Protein AF-0000000084724268 (afdb_homodimer)

Organism: Cystobacter fuscus (strain ATCC 25194 / DSM 2262 / NBRC 100088 / M29) (NCBI:txid1242864)

pLDDT: mean 92.65, std 8.22, range [50.56, 98.56]

Secondary structure (DSSP, 8-state):
-HHHHHHHHHHHHHHHHHHHTT--GGGHHHHHHHHHHHHHHHHHHHHHHH-TTT-TTHHHHHHHHHHHHHHHHHTTTT-S-SS--TT-HHHHHHHHHHHHHHHHHHHHHHTGGGHHHHT-/-HHHHHHHHHHHHHHHHHHHTT--GGGHHHHHHHHHHHHHHHHHHHHHHH-TTT-TTHHHHHHHHHHHHHHHHHTTTT-S-SS--TT-HHHHHHHHHHHHHHHHHHHHHHTGGGHHHHT-

Foldseek 3Di:
DLLVVLVVLVVVLVVLVVCQVVDDPVCNPVSVVVSVVSNVSSVLSVCCVVCLQQDPPSLVVLLVVLVVLLVVLVVCAPVDDDDDDPPRSVNSNVVSVVVNVVSVVSCVVVVSVNNNVVVD/DLLVVLVVLVVVLVVLVVCQVVDDPVCNPVSVVVSVVSNVSSVLSVCCVVCLQQDPPSLVVLLVVLVVLLVVLVVCAPVDDDDDDPPRSVNSNVVSVVVNVVSVVSCVVVVSVNNNVVVD

Sequence (240 aa):
MMIALGVATLGAFANAAHEFSALPPDRLVVNTWQMLGFVVFAGLFTLLGFFPRRMTGIWELVLFHKLAVTLFNASFIGTVTGPVRSDNPLVVTVVDGVLVVVTLMAYVLTRGWRAWSHGRMMIALGVATLGAFANAAHEFSALPPDRLVVNTWQMLGFVVFAGLFTLLGFFPRRMTGIWELVLFHKLAVTLFNASFIGTVTGPVRSDNPLVVTVVDGVLVVVTLMAYVLTRGWRAWSHGR

Solvent-accessible surface area (backbone atoms only — not comparable to full-atom values): 12406 Å² total; per-residue (Å²): 110,37,45,57,53,13,54,52,29,47,48,53,26,54,51,41,57,65,53,51,82,74,53,56,64,91,47,44,50,63,48,48,50,49,35,46,43,27,52,41,50,18,50,51,28,36,46,43,52,77,36,46,47,55,46,58,67,50,66,59,40,54,46,46,43,30,44,50,46,16,54,54,26,54,74,42,52,85,60,62,85,72,80,85,45,91,70,27,31,60,54,44,23,52,55,28,40,49,50,33,53,53,50,51,52,51,35,62,77,64,42,33,75,50,6,63,60,60,76,102,110,38,44,58,53,13,55,54,29,46,49,53,26,54,53,42,57,66,53,51,81,73,54,57,63,91,46,45,48,63,48,47,50,50,36,45,43,28,52,41,50,18,48,51,28,36,47,43,50,76,35,46,49,56,46,58,66,50,64,58,41,55,44,49,42,30,43,50,46,15,54,55,27,54,74,41,52,85,61,60,86,73,80,86,45,88,70,28,31,60,53,42,22,53,56,29,42,50,52,34,52,53,51,51,49,50,35,60,76,63,43,33,76,51,4,62,60,61,75,100

Radius of gyration: 17.57 Å; Cα contacts (8 Å, |Δi|>4): 300; chains: 2; bounding box: 38×49×37 Å

Structure (mmCIF, N/CA/C/O backbone):
data_AF-0000000084724268-model_v1
#
loop_
_entity.id
_entity.type
_entity.pdbx_description
1 polymer 'Uncharacterized protein'
#
loop_
_atom_site.group_PDB
_atom_site.id
_atom_site.type_symbol
_atom_site.label_atom_id
_atom_site.label_alt_id
_atom_site.label_comp_id
_atom_site.label_asym_id
_atom_site.label_entity_id
_atom_site.label_seq_id
_atom_site.pdbx_PDB_ins_code
_atom_site.Cartn_x
_atom_site.Cartn_y
_atom_site.Cartn_z
_atom_site.occupancy
_atom_site.B_iso_or_equiv
_atom_site.auth_seq_id
_atom_site.auth_comp_id
_atom_site.auth_asym_id
_atom_site.auth_atom_id
_atom_site.pdbx_PDB_model_num
ATOM 1 N N . MET A 1 1 ? -12.602 -5.773 -15.234 1 93.69 1 MET A N 1
ATOM 2 C CA . MET A 1 1 ? -12.969 -5.113 -13.984 1 93.69 1 MET A CA 1
ATOM 3 C C . MET A 1 1 ? -11.727 -4.711 -13.195 1 93.69 1 MET A C 1
ATOM 5 O O . MET A 1 1 ? -11.508 -3.529 -12.938 1 93.69 1 MET A O 1
ATOM 9 N N . MET A 1 2 ? -10.82 -5.551 -13.031 1 96.25 2 MET A N 1
ATOM 10 C CA . MET A 1 2 ? -9.672 -5.25 -12.18 1 96.25 2 MET A CA 1
ATOM 11 C C . MET A 1 2 ? -8.695 -4.324 -12.891 1 96.25 2 MET A C 1
ATOM 13 O O . MET A 1 2 ? -8.102 -3.441 -12.266 1 96.25 2 MET A O 1
ATOM 17 N N . ILE A 1 3 ? -8.562 -4.449 -14.164 1 96.31 3 ILE A N 1
ATOM 18 C CA . ILE A 1 3 ? -7.691 -3.562 -14.922 1 96.31 3 ILE A CA 1
ATOM 19 C C . ILE A 1 3 ? -8.258 -2.145 -14.906 1 96.31 3 ILE A C 1
ATOM 21 O O . ILE A 1 3 ? -7.504 -1.174 -14.781 1 96.31 3 ILE A O 1
ATOM 25 N N . ALA A 1 4 ? -9.508 -2.043 -14.977 1 96.56 4 ALA A N 1
ATOM 26 C CA . ALA A 1 4 ? -10.148 -0.733 -14.883 1 96.56 4 ALA A CA 1
ATOM 27 C C . ALA A 1 4 ? -9.883 -0.086 -13.531 1 96.56 4 ALA A C 1
ATOM 29 O O . ALA A 1 4 ? -9.641 1.12 -13.445 1 96.56 4 ALA A O 1
ATOM 30 N N . LEU A 1 5 ? -9.953 -0.883 -12.445 1 97.94 5 LEU A N 1
ATOM 31 C CA . LEU A 1 5 ? -9.617 -0.366 -11.125 1 97.94 5 LEU A CA 1
ATOM 32 C C . LEU A 1 5 ? -8.172 0.103 -11.078 1 97.94 5 LEU A C 1
ATOM 34 O O . LEU A 1 5 ? -7.859 1.102 -10.422 1 97.94 5 LEU A O 1
ATOM 38 N N . GLY A 1 6 ? -7.27 -0.615 -11.766 1 98.19 6 GLY A N 1
ATOM 39 C CA . GLY A 1 6 ? -5.883 -0.186 -11.859 1 98.19 6 GLY A CA 1
ATOM 40 C C . GLY A 1 6 ? -5.719 1.169 -12.523 1 98.19 6 GLY A C 1
ATOM 41 O O . GLY A 1 6 ? -5.012 2.037 -12 1 98.19 6 GLY A O 1
ATOM 42 N N . VAL A 1 7 ? -6.41 1.377 -13.594 1 97.31 7 VAL A N 1
ATOM 43 C CA . VAL A 1 7 ? -6.352 2.639 -14.32 1 97.31 7 VAL A CA 1
ATOM 44 C C . VAL A 1 7 ? -6.926 3.762 -13.461 1 97.31 7 VAL A C 1
ATOM 46 O O . VAL A 1 7 ? -6.344 4.848 -13.383 1 97.31 7 VAL A O 1
ATOM 49 N N . ALA A 1 8 ? -8.039 3.51 -12.859 1 97 8 ALA A N 1
ATOM 50 C CA . ALA A 1 8 ? -8.648 4.5 -11.977 1 97 8 ALA A CA 1
ATOM 51 C C . ALA A 1 8 ? -7.707 4.879 -10.836 1 97 8 ALA A C 1
ATOM 53 O O . ALA A 1 8 ? -7.648 6.043 -10.43 1 97 8 ALA A O 1
ATOM 54 N N . THR A 1 9 ? -7.004 3.883 -10.32 1 97.69 9 THR A N 1
ATOM 55 C CA . THR A 1 9 ? -6.07 4.117 -9.219 1 97.69 9 THR A CA 1
ATOM 56 C C . THR A 1 9 ? -4.887 4.961 -9.688 1 97.69 9 THR A C 1
ATOM 58 O O . THR A 1 9 ? -4.344 5.754 -8.922 1 97.69 9 THR A O 1
ATOM 61 N N . LEU A 1 10 ? -4.473 4.879 -10.953 1 97.75 10 LEU A N 1
ATOM 62 C CA . LEU A 1 10 ? -3.463 5.773 -11.5 1 97.75 10 LEU A CA 1
ATOM 63 C C . LEU A 1 10 ? -3.982 7.203 -11.57 1 97.75 10 LEU A C 1
ATOM 65 O O . LEU A 1 10 ? -3.213 8.156 -11.414 1 97.75 10 LEU A O 1
ATOM 69 N N . GLY A 1 11 ? -5.262 7.312 -11.766 1 96.31 11 GLY A N 1
ATOM 70 C CA . GLY A 1 11 ? -5.879 8.625 -11.656 1 96.31 11 GLY A CA 1
ATOM 71 C C . GLY A 1 11 ? -5.766 9.227 -10.266 1 96.31 11 GLY A C 1
ATOM 72 O O . GLY A 1 11 ? -5.516 10.43 -10.125 1 96.31 11 GLY A O 1
ATOM 73 N N . ALA A 1 12 ? -5.98 8.422 -9.266 1 96.06 12 ALA A N 1
ATOM 74 C CA . ALA A 1 12 ? -5.816 8.867 -7.887 1 96.06 12 ALA A CA 1
ATOM 75 C C . ALA A 1 12 ? -4.375 9.297 -7.617 1 96.06 12 ALA A C 1
ATOM 77 O O . ALA A 1 12 ? -4.137 10.266 -6.891 1 96.06 12 ALA A O 1
ATOM 78 N N . PHE A 1 13 ? -3.408 8.594 -8.227 1 97 13 PHE A N 1
ATOM 79 C CA . PHE A 1 13 ? -2.008 8.984 -8.133 1 97 13 PHE A CA 1
ATOM 80 C C . PHE A 1 13 ? -1.79 10.359 -8.75 1 97 13 PHE A C 1
ATOM 82 O O . PHE A 1 13 ? -1.125 11.211 -8.156 1 97 13 PHE A O 1
ATOM 89 N N . ALA A 1 14 ? -2.303 10.57 -9.922 1 96.44 14 ALA A N 1
ATOM 90 C CA . ALA A 1 14 ? -2.158 11.852 -10.602 1 96.44 14 ALA A CA 1
ATOM 91 C C . ALA A 1 14 ? -2.738 12.984 -9.766 1 96.44 14 ALA A C 1
ATOM 93 O O . ALA A 1 14 ? -2.139 14.055 -9.664 1 96.44 14 ALA A O 1
ATOM 94 N N . ASN A 1 15 ? -3.869 12.734 -9.188 1 94.31 15 ASN A N 1
ATOM 95 C CA . ASN A 1 15 ? -4.496 13.734 -8.32 1 94.31 15 ASN A CA 1
ATOM 96 C C . ASN A 1 15 ? -3.639 14.023 -7.094 1 94.31 15 ASN A C 1
ATOM 98 O O . ASN A 1 15 ? -3.451 15.18 -6.723 1 94.31 15 ASN A O 1
ATOM 102 N N . ALA A 1 16 ? -3.16 12.969 -6.438 1 94.94 16 ALA A N 1
ATOM 103 C CA . ALA A 1 16 ? -2.293 13.125 -5.273 1 94.94 16 ALA A CA 1
ATOM 104 C C . ALA A 1 16 ? -1.027 13.898 -5.633 1 94.94 16 ALA A C 1
ATOM 106 O O . ALA A 1 16 ? -0.576 14.75 -4.867 1 94.94 16 ALA A O 1
ATOM 107 N N . ALA A 1 17 ? -0.434 13.617 -6.793 1 94.88 17 ALA A N 1
ATOM 108 C CA . ALA A 1 17 ? 0.761 14.305 -7.266 1 94.88 17 ALA A CA 1
ATOM 109 C C . ALA A 1 17 ? 0.489 15.797 -7.469 1 94.88 17 ALA A C 1
ATOM 111 O O . ALA A 1 17 ? 1.331 16.641 -7.148 1 94.88 17 ALA A O 1
ATOM 112 N N . HIS A 1 18 ? -0.649 16.078 -7.973 1 93.19 18 HIS A N 1
ATOM 113 C CA . HIS A 1 18 ? -1.049 17.453 -8.195 1 93.19 18 HIS A CA 1
ATOM 114 C C . HIS A 1 18 ? -1.181 18.219 -6.879 1 93.19 18 HIS A C 1
ATOM 116 O O . HIS A 1 18 ? -0.765 19.375 -6.781 1 93.19 18 HIS A O 1
ATOM 122 N N . GLU A 1 19 ? -1.68 17.594 -5.844 1 91.75 19 GLU A N 1
ATOM 123 C CA . GLU A 1 19 ? -1.921 18.234 -4.551 1 91.75 19 GLU A CA 1
ATOM 124 C C . GLU A 1 19 ? -0.642 18.297 -3.721 1 91.75 19 GLU A C 1
ATOM 126 O O . GLU A 1 19 ? -0.566 19.047 -2.744 1 91.75 19 GLU A O 1
ATOM 131 N N . PHE A 1 20 ? 0.375 17.531 -4.188 1 91.62 20 PHE A N 1
ATOM 132 C CA . PHE A 1 20 ? 1.57 17.312 -3.383 1 91.62 20 PHE A CA 1
ATOM 133 C C . PHE A 1 20 ? 2.348 18.609 -3.199 1 91.62 20 PHE A C 1
ATOM 135 O O . PHE A 1 20 ? 2.854 18.891 -2.109 1 91.62 20 PHE A O 1
ATOM 142 N N . SER A 1 21 ? 2.398 19.516 -4.164 1 88.44 21 SER A N 1
ATOM 143 C CA . SER A 1 21 ? 3.209 20.719 -4.137 1 88.44 21 SER A CA 1
ATOM 144 C C . SER A 1 21 ? 2.648 21.734 -3.145 1 88.44 21 SER A C 1
ATOM 146 O O . SER A 1 21 ? 3.359 22.641 -2.705 1 88.44 21 SER A O 1
ATOM 148 N N . ALA A 1 22 ? 1.427 21.562 -2.725 1 91.25 22 ALA A N 1
ATOM 149 C CA . ALA A 1 22 ? 0.766 22.516 -1.84 1 91.25 22 ALA A CA 1
ATOM 150 C C . ALA A 1 22 ? 0.785 22.031 -0.394 1 91.25 22 ALA A C 1
ATOM 152 O O . ALA A 1 22 ? 0.319 22.734 0.509 1 91.25 22 ALA A O 1
ATOM 153 N N . LEU A 1 23 ? 1.424 20.891 -0.157 1 91.19 23 LEU A N 1
ATOM 154 C CA . LEU A 1 23 ? 1.405 20.312 1.183 1 91.19 23 LEU A CA 1
ATOM 155 C C . LEU A 1 23 ? 2.416 21.016 2.088 1 91.19 23 LEU A C 1
ATOM 157 O O . LEU A 1 23 ? 3.521 21.344 1.653 1 91.19 23 LEU A O 1
ATOM 161 N N . PRO A 1 24 ? 1.989 21.281 3.332 1 89.88 24 PRO A N 1
ATOM 162 C CA . PRO A 1 24 ? 2.986 21.75 4.297 1 89.88 24 PRO A CA 1
ATOM 163 C C . PRO A 1 24 ? 4.031 20.703 4.629 1 89.88 24 PRO A C 1
ATOM 165 O O . PRO A 1 24 ? 3.779 19.5 4.457 1 89.88 24 PRO A O 1
ATOM 168 N N . PRO A 1 25 ? 5.199 21.031 5.125 1 88.31 25 PRO A N 1
ATOM 169 C CA . PRO A 1 25 ? 6.328 20.125 5.336 1 88.31 25 PRO A CA 1
ATOM 170 C C . PRO A 1 25 ? 5.988 18.969 6.262 1 88.31 25 PRO A C 1
ATOM 172 O O . PRO A 1 25 ? 6.5 17.859 6.086 1 88.31 25 PRO A O 1
ATOM 175 N N . ASP A 1 26 ? 5.113 19.156 7.168 1 86.88 26 ASP A N 1
ATOM 176 C CA . ASP A 1 26 ? 4.84 18.141 8.172 1 86.88 26 ASP A CA 1
ATOM 177 C C . ASP A 1 26 ? 3.891 17.078 7.629 1 86.88 26 ASP A C 1
ATOM 179 O O . ASP A 1 26 ? 3.584 16.094 8.312 1 86.88 26 ASP A O 1
ATOM 183 N N . ARG A 1 27 ? 3.477 17.219 6.324 1 90.62 27 ARG A N 1
ATOM 184 C CA . ARG A 1 27 ? 2.561 16.25 5.734 1 90.62 27 ARG A CA 1
ATOM 185 C C . ARG A 1 27 ? 3.217 15.508 4.578 1 90.62 27 ARG A C 1
ATOM 187 O O . ARG A 1 27 ? 2.629 14.578 4.012 1 90.62 27 ARG A O 1
ATOM 194 N N . LEU A 1 28 ? 4.395 15.844 4.324 1 91.94 28 LEU A N 1
ATOM 195 C CA . LEU A 1 28 ? 5.039 15.352 3.113 1 91.94 28 LEU A CA 1
ATOM 196 C C . LEU A 1 28 ? 5.309 13.852 3.213 1 91.94 28 LEU A C 1
ATOM 198 O O . LEU A 1 28 ? 5.066 13.109 2.258 1 91.94 28 LEU A O 1
ATOM 202 N N . VAL A 1 29 ? 5.711 13.422 4.344 1 92.94 29 VAL A N 1
ATOM 203 C CA . VAL A 1 29 ? 6.176 12.047 4.488 1 92.94 29 VAL A CA 1
ATOM 204 C C . VAL A 1 29 ? 5.012 11.078 4.277 1 92.94 29 VAL A C 1
ATOM 206 O O . VAL A 1 29 ? 5.074 10.195 3.424 1 92.94 29 VAL A O 1
ATOM 209 N N . VAL A 1 30 ? 3.906 11.305 4.977 1 93.88 30 VAL A N 1
ATOM 210 C CA . VAL A 1 30 ? 2.781 10.375 4.922 1 93.88 30 VAL A CA 1
ATOM 211 C C . VAL A 1 30 ? 2.1 10.477 3.559 1 93.88 30 VAL A C 1
ATOM 213 O O . VAL A 1 30 ? 1.667 9.461 2.998 1 93.88 30 VAL A O 1
ATOM 216 N N . ASN A 1 31 ? 2.041 11.633 3.006 1 94.38 31 ASN A N 1
ATOM 217 C CA . ASN A 1 31 ? 1.415 11.805 1.7 1 94.38 31 ASN A CA 1
ATOM 218 C C . ASN A 1 31 ? 2.258 11.195 0.586 1 94.38 31 ASN A C 1
ATOM 220 O O . ASN A 1 31 ? 1.72 10.688 -0.399 1 94.38 31 ASN A O 1
ATOM 224 N N . THR A 1 32 ? 3.557 11.281 0.729 1 95.19 32 THR A N 1
ATOM 225 C CA . THR A 1 32 ? 4.426 10.578 -0.211 1 95.19 32 THR A CA 1
ATOM 226 C C . THR A 1 32 ? 4.133 9.078 -0.2 1 95.19 32 THR A C 1
ATOM 228 O O . THR A 1 32 ? 4.016 8.453 -1.258 1 95.19 32 THR A O 1
ATOM 231 N N . TRP A 1 33 ? 4.066 8.555 0.96 1 95.81 33 TRP A N 1
ATOM 232 C CA . TRP A 1 33 ? 3.797 7.129 1.126 1 95.81 33 TRP A CA 1
ATOM 233 C C . TRP A 1 33 ? 2.506 6.73 0.417 1 95.81 33 TRP A C 1
ATOM 235 O O . TRP A 1 33 ? 2.477 5.746 -0.326 1 95.81 33 TRP A O 1
ATOM 245 N N . GLN A 1 34 ? 1.454 7.5 0.616 1 96.38 34 GLN A N 1
ATOM 246 C CA . GLN A 1 34 ? 0.156 7.199 0.022 1 96.38 34 GLN A CA 1
ATOM 247 C C . GLN A 1 34 ? 0.19 7.375 -1.493 1 96.38 34 GLN A C 1
ATOM 249 O O . GLN A 1 34 ? -0.329 6.535 -2.232 1 96.38 34 GLN A O 1
ATOM 254 N N . MET A 1 35 ? 0.75 8.492 -1.858 1 96.31 35 MET A N 1
ATOM 255 C CA . MET A 1 35 ? 0.842 8.781 -3.287 1 96.31 35 MET A CA 1
ATOM 256 C C . MET A 1 35 ? 1.501 7.629 -4.035 1 96.31 35 MET A C 1
ATOM 258 O O . MET A 1 35 ? 0.979 7.164 -5.051 1 96.31 35 MET A O 1
ATOM 262 N N . LEU A 1 36 ? 2.529 7.105 -3.504 1 97.5 36 LEU A N 1
ATOM 263 C CA . LEU A 1 36 ? 3.252 6.02 -4.156 1 97.5 36 LEU A CA 1
ATOM 264 C C . LEU A 1 36 ? 2.555 4.684 -3.922 1 97.5 36 LEU A C 1
ATOM 266 O O . LEU A 1 36 ? 2.719 3.746 -4.707 1 97.5 36 LEU A O 1
ATOM 270 N N . GLY A 1 37 ? 1.851 4.586 -2.842 1 97.88 37 GLY A N 1
ATOM 271 C CA . GLY A 1 37 ? 1.016 3.42 -2.598 1 97.88 37 GLY A CA 1
ATOM 272 C C . GLY A 1 37 ? -0.043 3.211 -3.662 1 97.88 37 GLY A C 1
ATOM 273 O O . GLY A 1 37 ? -0.4 2.072 -3.975 1 97.88 37 GLY A O 1
ATOM 274 N N . PHE A 1 38 ? -0.535 4.32 -4.246 1 97.81 38 PHE A N 1
ATOM 275 C CA . PHE A 1 38 ? -1.511 4.203 -5.324 1 97.81 38 PHE A CA 1
ATOM 276 C C . PHE A 1 38 ? -0.922 3.449 -6.508 1 97.81 38 PHE A C 1
ATOM 278 O O . PHE A 1 38 ? -1.611 2.648 -7.145 1 97.81 38 PHE A O 1
ATOM 285 N N . VAL A 1 39 ? 0.304 3.65 -6.754 1 97.88 39 VAL A N 1
ATOM 286 C CA . VAL A 1 39 ? 0.955 2.951 -7.855 1 97.88 39 VAL A CA 1
ATOM 287 C C . VAL A 1 39 ? 1.049 1.46 -7.539 1 97.88 39 VAL A C 1
ATOM 289 O O . VAL A 1 39 ? 0.829 0.618 -8.414 1 97.88 39 VAL A O 1
ATOM 292 N N . VAL A 1 40 ? 1.369 1.129 -6.297 1 98.06 40 VAL A N 1
ATOM 293 C CA . VAL A 1 40 ? 1.438 -0.266 -5.875 1 98.06 40 VAL A CA 1
ATOM 294 C C . VAL A 1 40 ? 0.071 -0.926 -6.051 1 98.06 40 VAL A C 1
ATOM 29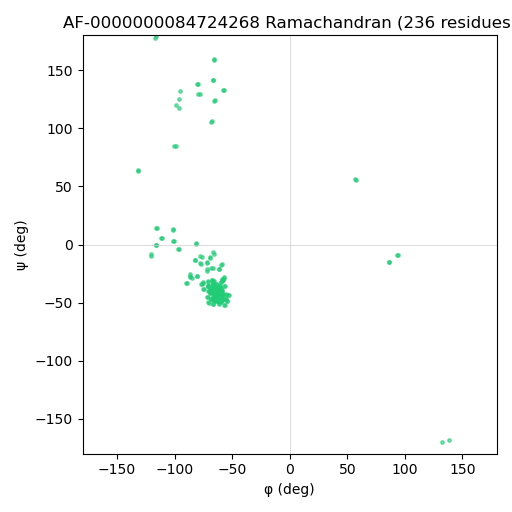6 O O . VAL A 1 40 ? -0.032 -2.012 -6.625 1 98.06 40 VAL A O 1
ATOM 299 N N . PHE A 1 41 ? -0.945 -0.255 -5.609 1 98.44 41 PHE A N 1
ATOM 300 C CA . PHE A 1 41 ? -2.275 -0.843 -5.715 1 98.44 41 PHE A CA 1
ATOM 301 C C . PHE A 1 41 ? -2.713 -0.936 -7.172 1 98.44 41 PHE A C 1
ATOM 303 O O . PHE A 1 41 ? -3.396 -1.885 -7.559 1 98.44 41 PHE A O 1
ATOM 310 N N . ALA A 1 42 ? -2.379 0.093 -7.977 1 98.25 42 ALA A N 1
ATOM 311 C CA . ALA A 1 42 ? -2.643 -0.02 -9.414 1 98.25 42 ALA A CA 1
ATOM 312 C C . ALA A 1 42 ? -1.986 -1.269 -9.992 1 98.25 42 ALA A C 1
ATOM 314 O O . ALA A 1 42 ? -2.6 -1.988 -10.781 1 98.25 42 ALA A O 1
ATOM 315 N N . GLY A 1 43 ? -0.772 -1.547 -9.602 1 97.81 43 GLY A N 1
ATOM 316 C CA . GLY A 1 43 ? -0.079 -2.754 -10.023 1 97.81 43 GLY A CA 1
ATOM 317 C C . GLY A 1 43 ? -0.75 -4.027 -9.539 1 97.81 43 GLY A C 1
ATOM 318 O O . GLY A 1 43 ? -0.896 -4.984 -10.305 1 97.81 43 GLY A O 1
ATOM 319 N N . LEU A 1 44 ? -1.138 -4.059 -8.281 1 97.69 44 LEU A N 1
ATOM 320 C CA . LEU A 1 44 ? -1.807 -5.234 -7.734 1 97.69 44 LEU A CA 1
ATOM 321 C C . LEU A 1 44 ? -3.102 -5.52 -8.484 1 97.69 44 LEU A C 1
ATOM 323 O O . LEU A 1 44 ? -3.375 -6.668 -8.852 1 97.69 44 LEU A O 1
ATOM 327 N N . PHE A 1 45 ? -3.879 -4.453 -8.742 1 98.06 45 PHE A N 1
ATOM 328 C CA . PHE A 1 45 ? -5.109 -4.625 -9.5 1 98.06 45 PHE A CA 1
ATOM 329 C C . PHE A 1 45 ? -4.816 -5.164 -10.898 1 98.06 45 PHE A C 1
ATOM 331 O O . PHE A 1 45 ? -5.523 -6.047 -11.391 1 98.06 45 PHE A O 1
ATOM 338 N N . THR A 1 46 ? -3.824 -4.645 -11.539 1 97.12 46 THR A N 1
ATOM 339 C CA . THR A 1 46 ? -3.445 -5.082 -12.875 1 97.12 46 THR A CA 1
ATOM 340 C C . THR A 1 46 ? -3.029 -6.547 -12.867 1 97.12 46 THR A C 1
ATOM 342 O O . THR A 1 46 ? -3.451 -7.324 -13.727 1 97.12 46 THR A O 1
ATOM 345 N N . LEU A 1 47 ? -2.232 -6.98 -11.906 1 95.69 47 LEU A N 1
ATOM 346 C CA . LEU A 1 47 ? -1.79 -8.367 -11.797 1 95.69 47 LEU A CA 1
ATOM 347 C C . LEU A 1 47 ? -2.977 -9.297 -11.57 1 95.69 47 LEU A C 1
ATOM 349 O O . LEU A 1 47 ? -3.043 -10.375 -12.164 1 95.69 47 LEU A O 1
ATOM 353 N N . LEU A 1 48 ? -3.893 -8.828 -10.742 1 95.5 48 LEU A N 1
ATOM 354 C CA . LEU A 1 48 ? -5.082 -9.633 -10.484 1 95.5 48 LEU A CA 1
ATOM 355 C C . LEU A 1 48 ? -5.934 -9.766 -11.742 1 95.5 48 LEU A C 1
ATOM 357 O O . LEU A 1 48 ? -6.621 -10.773 -11.93 1 95.5 48 LEU A O 1
ATOM 361 N N . GLY A 1 49 ? -5.934 -8.68 -12.523 1 95.31 49 GLY A N 1
ATOM 362 C CA . GLY A 1 49 ? -6.645 -8.75 -13.789 1 95.31 49 GLY A CA 1
ATOM 363 C C . GLY A 1 49 ? -6.062 -9.773 -14.742 1 95.31 49 GLY A C 1
ATOM 364 O O . GLY A 1 49 ? -6.801 -10.508 -15.398 1 95.31 49 GLY A O 1
ATOM 365 N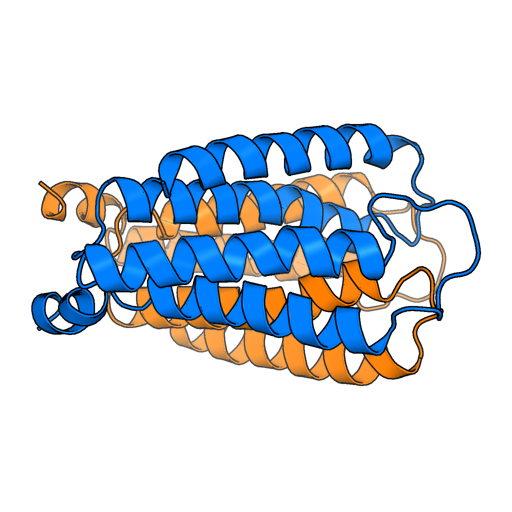 N . PHE A 1 50 ? -4.758 -9.906 -14.766 1 92.94 50 PHE A N 1
ATOM 366 C CA . PHE A 1 50 ? -4.09 -10.789 -15.703 1 92.94 50 PHE A CA 1
ATOM 367 C C . PHE A 1 50 ? -3.936 -12.188 -15.117 1 92.94 50 PHE A C 1
ATOM 369 O O . PHE A 1 50 ? -3.945 -13.18 -15.852 1 92.94 50 PHE A O 1
ATOM 376 N N . PHE A 1 51 ? -3.76 -12.289 -13.805 1 91.75 51 PHE A N 1
ATOM 377 C CA . PHE A 1 51 ? -3.457 -13.562 -13.164 1 91.75 51 PHE A CA 1
ATOM 378 C C . PHE A 1 51 ? -4.355 -13.789 -11.953 1 91.75 51 PHE A C 1
ATOM 380 O O . PHE A 1 51 ? -3.863 -13.992 -10.844 1 91.75 51 PHE A O 1
ATOM 387 N N . PRO A 1 52 ? -5.648 -13.898 -12.211 1 91.19 52 PRO A N 1
ATOM 388 C CA . PRO A 1 52 ? -6.582 -13.938 -11.078 1 91.19 52 PRO A CA 1
ATOM 389 C C . PRO A 1 52 ? -6.453 -15.211 -10.25 1 91.19 52 PRO A C 1
ATOM 391 O O . PRO A 1 52 ? -6.809 -15.227 -9.07 1 91.19 52 PRO A O 1
ATOM 394 N N . ARG A 1 53 ? -5.891 -16.281 -10.75 1 90.5 53 ARG A N 1
ATOM 395 C CA . ARG A 1 53 ? -5.852 -17.547 -10.023 1 90.5 53 ARG A CA 1
ATOM 396 C C . ARG A 1 53 ? -4.414 -17.938 -9.703 1 90.5 53 ARG A C 1
ATOM 398 O O . ARG A 1 53 ? -4.164 -19.062 -9.242 1 90.5 53 ARG A O 1
ATOM 405 N N . ARG A 1 54 ? -3.549 -17.047 -9.836 1 86.81 54 ARG A N 1
ATOM 406 C CA . ARG A 1 54 ? -2.15 -17.391 -9.617 1 86.81 54 ARG A CA 1
ATOM 407 C C . ARG A 1 54 ? -1.541 -16.547 -8.5 1 86.81 54 ARG A C 1
ATOM 409 O O . ARG A 1 54 ? -0.411 -16.797 -8.07 1 86.81 54 ARG A O 1
ATOM 416 N N . MET A 1 55 ? -2.299 -15.594 -8.086 1 88.56 55 MET A N 1
ATOM 417 C CA . MET A 1 55 ? -1.783 -14.656 -7.094 1 88.56 55 MET A CA 1
ATOM 418 C C . MET A 1 55 ? -2.289 -15.008 -5.699 1 88.56 55 MET A C 1
ATOM 420 O O . MET A 1 55 ? -3.203 -14.359 -5.184 1 88.56 55 MET A O 1
ATOM 424 N N . THR A 1 56 ? -1.552 -15.898 -5.129 1 89.31 56 THR A N 1
ATOM 425 C CA . THR A 1 56 ? -1.952 -16.391 -3.814 1 89.31 56 THR A CA 1
ATOM 426 C C . THR A 1 56 ? -1.885 -15.266 -2.777 1 89.31 56 THR A C 1
ATOM 428 O O . THR A 1 56 ? -0.838 -14.641 -2.598 1 89.31 56 THR A O 1
ATOM 431 N N . GLY A 1 57 ? -3.035 -15.031 -2.1 1 94.75 57 GLY A N 1
ATOM 432 C CA . GLY A 1 57 ? -3.047 -14.133 -0.957 1 94.75 57 GLY A CA 1
ATOM 433 C C . GLY A 1 57 ? -3.24 -12.68 -1.341 1 94.75 57 GLY A C 1
ATOM 434 O O . GLY A 1 57 ? -3.555 -11.844 -0.491 1 94.75 57 GLY A O 1
ATOM 435 N N . ILE A 1 58 ? -3.086 -12.266 -2.619 1 96.31 58 ILE A N 1
ATOM 436 C CA . ILE A 1 58 ? -3.119 -10.875 -3.049 1 96.31 58 ILE A CA 1
ATOM 437 C C . ILE A 1 58 ? -4.559 -10.367 -3.039 1 96.31 58 ILE A C 1
ATOM 439 O O . ILE A 1 58 ? -4.824 -9.234 -2.615 1 96.31 58 ILE A O 1
ATOM 443 N N . TRP A 1 59 ? -5.531 -11.211 -3.441 1 96.88 59 TRP A N 1
ATOM 444 C CA . TRP A 1 59 ? -6.941 -10.852 -3.361 1 96.88 59 TRP A CA 1
ATOM 445 C C . TRP A 1 59 ? -7.32 -10.438 -1.943 1 96.88 59 TRP A C 1
ATOM 447 O O . TRP A 1 59 ? -7.965 -9.406 -1.741 1 96.88 59 TRP A O 1
ATOM 457 N N . GLU A 1 60 ? -6.957 -11.203 -1.01 1 97.31 60 GLU A N 1
ATOM 458 C CA . GLU A 1 60 ? -7.324 -11.008 0.39 1 97.31 60 GLU A CA 1
ATOM 459 C C . GLU A 1 60 ? -6.641 -9.781 0.978 1 97.31 60 GLU A C 1
ATOM 461 O O . GLU A 1 60 ? -7.238 -9.047 1.771 1 97.31 60 GLU A O 1
ATOM 466 N N . LEU A 1 61 ? -5.426 -9.57 0.585 1 97.62 61 LEU A N 1
ATOM 467 C CA . LEU A 1 61 ? -4.707 -8.406 1.083 1 97.62 61 LEU A CA 1
ATOM 468 C C . LEU A 1 61 ? -5.332 -7.117 0.567 1 97.62 61 LEU A C 1
ATOM 470 O O . LEU A 1 61 ? -5.527 -6.168 1.329 1 97.62 61 LEU A O 1
ATOM 474 N N . VAL A 1 62 ? -5.641 -7.051 -0.714 1 97.94 62 VAL A N 1
ATOM 475 C CA . VAL A 1 62 ? -6.25 -5.875 -1.32 1 97.94 62 VAL A CA 1
ATOM 476 C C . VAL A 1 62 ? -7.633 -5.637 -0.714 1 97.94 62 VAL A C 1
ATOM 478 O O . VAL A 1 62 ? -7.969 -4.512 -0.337 1 97.94 62 VAL A O 1
ATOM 481 N N . LEU A 1 63 ? -8.414 -6.699 -0.522 1 98.19 63 LEU A N 1
ATOM 482 C CA . LEU A 1 63 ? -9.742 -6.59 0.06 1 98.19 63 LEU A CA 1
ATOM 483 C C . LEU A 1 63 ? -9.664 -6.129 1.512 1 98.19 63 LEU A C 1
ATOM 485 O O . LEU A 1 63 ? -10.461 -5.285 1.942 1 98.19 63 LEU A O 1
ATOM 489 N N . PHE A 1 64 ? -8.75 -6.672 2.197 1 98.12 64 PHE A N 1
ATOM 490 C CA . PHE A 1 64 ? -8.555 -6.25 3.578 1 98.12 64 PHE A CA 1
ATOM 491 C C . PHE A 1 64 ? -8.297 -4.75 3.656 1 98.12 64 PHE A C 1
ATOM 493 O O . PHE A 1 64 ? -8.961 -4.039 4.418 1 98.12 64 PHE A O 1
ATOM 500 N N . HIS A 1 65 ? -7.367 -4.246 2.914 1 98.56 65 HIS A N 1
ATOM 501 C CA . HIS A 1 65 ? -6.984 -2.842 2.98 1 98.56 65 HIS A CA 1
ATOM 502 C C . HIS A 1 65 ? -8.156 -1.935 2.615 1 98.56 65 HIS A C 1
ATOM 504 O O . HIS A 1 65 ? -8.438 -0.965 3.322 1 98.56 65 HIS A O 1
ATOM 510 N N . LYS A 1 66 ? -8.867 -2.254 1.565 1 98.5 66 LYS A N 1
ATOM 511 C CA . LYS A 1 66 ? -9.953 -1.405 1.086 1 98.5 66 LYS A CA 1
ATOM 512 C C . LYS A 1 66 ? -11.141 -1.444 2.041 1 98.5 66 LYS A C 1
ATOM 514 O O . LYS A 1 66 ? -11.781 -0.419 2.285 1 98.5 66 LYS A O 1
ATOM 519 N N . LEU A 1 67 ? -11.391 -2.596 2.523 1 98.44 67 LEU A N 1
ATOM 520 C CA . LEU A 1 67 ? -12.484 -2.723 3.48 1 98.44 67 LEU A CA 1
ATOM 521 C C . LEU A 1 67 ? -12.156 -1.987 4.777 1 98.44 67 LEU A C 1
ATOM 523 O O . LEU A 1 67 ? -13 -1.252 5.301 1 98.44 67 LEU A O 1
ATOM 527 N N . ALA A 1 68 ? -10.984 -2.213 5.285 1 98.38 68 ALA A N 1
ATOM 528 C CA . ALA A 1 68 ? -10.57 -1.568 6.531 1 98.38 68 ALA A CA 1
ATOM 529 C C . ALA A 1 68 ? -10.547 -0.05 6.379 1 98.38 68 ALA A C 1
ATOM 531 O O . ALA A 1 68 ? -11.023 0.674 7.254 1 98.38 68 ALA A O 1
ATOM 532 N N . VAL A 1 69 ? -10.023 0.476 5.293 1 97.69 69 VAL A N 1
ATOM 533 C CA . VAL A 1 69 ? -10 1.912 5.039 1 97.69 69 VAL A CA 1
ATOM 534 C C . VAL A 1 69 ? -11.422 2.451 4.969 1 97.69 69 VAL A C 1
ATOM 536 O O . VAL A 1 69 ? -11.719 3.514 5.52 1 97.69 69 VAL A O 1
ATOM 539 N N . THR A 1 70 ? -12.281 1.702 4.289 1 97.69 70 THR A N 1
ATOM 540 C CA . THR A 1 70 ? -13.68 2.1 4.172 1 97.69 70 THR A CA 1
ATOM 541 C C . THR A 1 70 ? -14.328 2.199 5.551 1 97.69 70 THR A C 1
ATOM 543 O O . THR A 1 70 ? -14.914 3.229 5.891 1 97.69 70 THR A O 1
ATOM 546 N N . LEU A 1 71 ? -14.148 1.205 6.336 1 97.75 71 LEU A N 1
ATOM 547 C CA . LEU A 1 71 ? -14.805 1.146 7.637 1 97.75 71 LEU A CA 1
ATOM 548 C C . LEU A 1 71 ? -14.227 2.193 8.586 1 97.75 71 LEU A C 1
ATOM 550 O O . LEU A 1 71 ? -14.969 2.85 9.32 1 97.75 71 LEU A O 1
ATOM 554 N N . PHE A 1 72 ? -12.969 2.402 8.625 1 96.38 72 PHE A N 1
ATOM 555 C CA . PHE A 1 72 ? -12.352 3.395 9.492 1 96.38 72 PHE A CA 1
ATOM 556 C C . PHE A 1 72 ? -12.781 4.801 9.109 1 96.38 72 PHE A C 1
ATOM 558 O O . PHE A 1 72 ? -13.211 5.582 9.961 1 96.38 72 PHE A O 1
ATOM 565 N N . ASN A 1 73 ? -12.711 5.055 7.844 1 95.31 73 ASN A N 1
ATOM 566 C CA . ASN A 1 73 ? -13.094 6.398 7.426 1 95.31 73 ASN A CA 1
ATOM 567 C C . ASN A 1 73 ? -14.586 6.645 7.633 1 95.31 73 ASN A C 1
ATOM 569 O O . ASN A 1 73 ? -15 7.762 7.938 1 95.31 73 ASN A O 1
ATOM 573 N N . ALA A 1 74 ? -15.406 5.613 7.465 1 96 74 ALA A N 1
ATOM 574 C CA . ALA A 1 74 ? -16.828 5.746 7.738 1 96 74 ALA A CA 1
ATOM 575 C C . ALA A 1 74 ? -17.078 6.184 9.18 1 96 74 ALA A C 1
ATOM 577 O O . ALA A 1 74 ? -18.016 6.93 9.461 1 96 74 ALA A O 1
ATOM 578 N N . SER A 1 75 ? -16.188 5.797 10.07 1 94.44 75 SER A N 1
ATOM 579 C CA . SER A 1 75 ? -16.359 6.109 11.492 1 94.44 75 SER A CA 1
ATOM 580 C C . SER A 1 75 ? -15.984 7.562 11.781 1 94.44 75 SER A C 1
ATOM 582 O O . SER A 1 75 ? -16.266 8.078 12.859 1 94.44 75 SER A O 1
ATOM 584 N N . PHE A 1 76 ? -15.398 8.219 10.789 1 92.06 76 PHE A N 1
ATOM 585 C CA . PHE A 1 76 ? -14.969 9.594 11.008 1 92.06 76 PHE A CA 1
ATOM 586 C C . PHE A 1 76 ? -15.812 10.562 10.188 1 92.06 76 PHE A C 1
ATOM 588 O O . PHE A 1 76 ? -15.523 11.766 10.133 1 92.06 76 PHE A O 1
ATOM 595 N N . ILE A 1 77 ? -16.781 10.102 9.562 1 91.31 77 ILE A N 1
ATOM 596 C CA . ILE A 1 77 ? -17.641 10.992 8.781 1 91.31 77 ILE A CA 1
ATOM 597 C C . ILE A 1 77 ? -18.219 12.07 9.695 1 91.31 77 ILE A C 1
ATOM 599 O O . ILE A 1 77 ? -18.703 11.773 10.781 1 91.31 77 ILE A O 1
ATOM 603 N N . GLY A 1 78 ? -18.156 13.305 9.25 1 87.44 78 GLY A N 1
ATOM 604 C CA . GLY A 1 78 ? -18.688 14.406 10.039 1 87.44 78 GLY A CA 1
ATOM 605 C C . GLY A 1 78 ? -17.641 15.078 10.906 1 87.44 78 GLY A C 1
ATOM 606 O O . GLY A 1 78 ? -17.906 16.109 11.523 1 87.44 78 GLY A O 1
ATOM 607 N N . THR A 1 79 ? -16.422 14.414 10.945 1 84.38 79 THR A N 1
ATOM 608 C CA . THR A 1 79 ? -15.383 14.953 11.812 1 84.38 79 THR A CA 1
ATOM 609 C C . THR A 1 79 ? -14.578 16.031 11.078 1 84.38 79 THR A C 1
ATOM 611 O O . THR A 1 79 ? -13.906 16.844 11.711 1 84.38 79 THR A O 1
ATOM 614 N N . VAL A 1 80 ? -14.492 15.977 9.859 1 75.81 80 VAL A N 1
ATOM 615 C CA . VAL A 1 80 ? -13.766 16.969 9.078 1 75.81 80 VAL A CA 1
ATOM 616 C C . VAL A 1 80 ? -14.734 18.031 8.555 1 75.81 80 VAL A C 1
ATOM 618 O O . VAL A 1 80 ? -15.734 17.703 7.91 1 75.81 80 VAL A O 1
ATOM 621 N N . THR A 1 81 ? -14.352 19.266 9.109 1 72.81 81 THR A N 1
ATOM 622 C CA . THR A 1 81 ? -15.188 20.422 8.766 1 72.81 81 THR A CA 1
ATOM 623 C C . THR A 1 81 ? -14.586 21.188 7.59 1 72.81 81 THR A C 1
ATOM 625 O O . THR A 1 81 ? -13.367 21.172 7.387 1 72.81 81 THR A O 1
ATOM 628 N N . GLY A 1 82 ? -15.422 21.422 6.43 1 68.06 82 GLY A N 1
ATOM 629 C CA . GLY A 1 82 ? -14.961 22.172 5.273 1 68.06 82 GLY A CA 1
ATOM 630 C C . GLY A 1 82 ? -15.383 21.562 3.951 1 68.06 82 GLY A C 1
ATOM 631 O O . GLY A 1 82 ? -16.188 20.625 3.924 1 68.06 82 GLY A O 1
ATOM 632 N N . PRO A 1 83 ? -14.727 22.156 3.004 1 70.88 83 PRO A N 1
ATOM 633 C CA . PRO A 1 83 ? -15.102 21.672 1.679 1 70.88 83 PRO A CA 1
ATOM 634 C C . PRO A 1 83 ? -14.695 20.203 1.459 1 70.88 83 PRO A C 1
ATOM 636 O O . PRO A 1 83 ? -13.672 19.766 1.993 1 70.88 83 PRO A O 1
ATOM 639 N N . VAL A 1 84 ? -15.492 19.625 0.873 1 70.69 84 VAL A N 1
ATOM 640 C CA . VAL A 1 84 ? -15.258 18.219 0.591 1 70.69 84 VAL A CA 1
ATOM 641 C C . VAL A 1 84 ? -14.102 18.062 -0.389 1 70.69 84 VAL A C 1
ATOM 643 O O . VAL A 1 84 ? -14.203 18.469 -1.551 1 70.69 84 VAL A O 1
ATOM 646 N N . ARG A 1 85 ? -12.961 17.609 0.14 1 78 85 ARG A N 1
ATOM 647 C CA . ARG A 1 85 ? -11.766 17.375 -0.662 1 78 85 ARG A CA 1
ATOM 648 C C . ARG A 1 85 ? -11.375 15.906 -0.64 1 78 85 ARG A C 1
ATOM 650 O O . ARG A 1 85 ? -12.086 15.078 -0.079 1 78 85 ARG A O 1
ATOM 657 N N . SER A 1 86 ? -10.312 15.523 -1.383 1 77.25 86 SER A N 1
ATOM 658 C CA . SER A 1 86 ? -9.867 14.141 -1.511 1 77.25 86 SER A CA 1
ATOM 659 C C . SER A 1 86 ? -9.523 13.547 -0.15 1 77.25 86 SER A C 1
ATOM 661 O O . SER A 1 86 ? -9.516 12.328 0.013 1 77.25 86 SER A O 1
ATOM 663 N N . ASP A 1 87 ? -9.344 14.383 0.797 1 81.44 87 ASP A N 1
ATOM 664 C CA . ASP A 1 87 ? -8.992 13.891 2.127 1 81.44 87 ASP A CA 1
ATOM 665 C C . ASP A 1 87 ? -10.203 13.891 3.053 1 81.44 87 ASP A C 1
ATOM 667 O O . ASP A 1 87 ? -10.07 13.703 4.262 1 81.44 87 ASP A O 1
ATOM 671 N N . ASN A 1 88 ? -11.391 14.062 2.484 1 89.81 88 ASN A N 1
ATOM 672 C CA . ASN A 1 88 ? -12.641 13.961 3.219 1 89.81 88 ASN A CA 1
ATOM 673 C C . ASN A 1 88 ? -13.031 12.508 3.463 1 89.81 88 ASN A C 1
ATOM 675 O O . ASN A 1 88 ? -13.023 11.695 2.539 1 89.81 88 ASN A O 1
ATOM 679 N N . PRO A 1 89 ? -13.336 12.203 4.75 1 94.06 89 PRO A N 1
ATOM 680 C CA . PRO A 1 89 ? -13.68 10.82 5.082 1 94.06 89 PRO A CA 1
ATOM 681 C C . PRO A 1 89 ? -14.852 10.289 4.262 1 94.06 89 PRO A C 1
ATOM 683 O O . PRO A 1 89 ? -14.883 9.102 3.914 1 94.06 89 PRO A O 1
ATOM 686 N N . LEU A 1 90 ? -15.836 11.133 3.953 1 93.31 90 LEU A N 1
ATOM 687 C CA . LEU A 1 90 ? -16.984 10.711 3.158 1 93.31 90 LEU A CA 1
ATOM 688 C C . LEU A 1 90 ? -16.547 10.297 1.757 1 93.31 90 LEU A C 1
ATOM 690 O O . LEU A 1 90 ? -16.984 9.258 1.252 1 93.31 90 LEU A O 1
ATOM 694 N N . VAL A 1 91 ? -15.734 11.094 1.114 1 93.44 91 VAL A N 1
ATOM 695 C CA . VAL A 1 91 ? -15.258 10.805 -0.236 1 93.44 91 VAL A CA 1
ATOM 696 C C . VAL A 1 91 ? -14.492 9.484 -0.246 1 93.44 91 VAL A C 1
ATOM 698 O O . VAL A 1 91 ? -14.758 8.617 -1.082 1 93.44 91 VAL A O 1
ATOM 701 N N . VAL A 1 92 ? -13.625 9.289 0.691 1 94.81 92 VAL A N 1
ATOM 702 C CA . VAL A 1 92 ? -12.797 8.086 0.758 1 94.81 92 VAL A CA 1
ATOM 703 C C . VAL A 1 92 ? -13.664 6.871 1.05 1 94.81 92 VAL A C 1
ATOM 705 O O . VAL A 1 92 ? -13.453 5.793 0.486 1 94.81 92 VAL A O 1
ATOM 708 N N . THR A 1 93 ? -14.641 7.031 1.937 1 96 93 THR A N 1
ATOM 709 C CA . THR A 1 93 ? -15.555 5.938 2.252 1 96 93 THR A CA 1
ATOM 710 C C . THR A 1 93 ? -16.281 5.465 0.998 1 96 93 THR A C 1
ATOM 712 O O . THR A 1 93 ? -16.391 4.262 0.752 1 96 93 THR A O 1
ATOM 715 N N . VAL A 1 94 ? -16.734 6.387 0.186 1 95.75 94 VAL A N 1
ATOM 716 C CA . VAL A 1 94 ? -17.484 6.043 -1.021 1 95.75 94 VAL A CA 1
ATOM 717 C C . VAL A 1 94 ? -16.547 5.406 -2.043 1 95.75 94 VAL A C 1
ATOM 719 O O . VAL A 1 94 ? -16.844 4.344 -2.592 1 95.75 94 VAL A O 1
ATOM 722 N N . VAL A 1 95 ? -15.414 6.043 -2.326 1 95.81 95 VAL A N 1
ATOM 723 C CA . VAL A 1 95 ? -14.477 5.57 -3.338 1 95.81 95 VAL A CA 1
ATOM 724 C C . VAL A 1 95 ? -13.961 4.184 -2.959 1 95.81 95 VAL A C 1
ATOM 726 O O . VAL A 1 95 ? -14.031 3.25 -3.764 1 95.81 95 VAL A O 1
ATOM 729 N N . ASP A 1 96 ? -13.484 3.967 -1.739 1 97.5 96 ASP A N 1
ATOM 730 C CA . ASP A 1 96 ? -12.953 2.674 -1.319 1 97.5 96 ASP A CA 1
ATOM 731 C C . ASP A 1 96 ? -14.07 1.645 -1.16 1 97.5 96 ASP A C 1
ATOM 733 O O . ASP A 1 96 ? -13.859 0.453 -1.396 1 97.5 96 ASP A O 1
ATOM 737 N N . GLY A 1 97 ? -15.211 2.146 -0.784 1 97.56 97 GLY A N 1
ATOM 738 C CA . GLY A 1 97 ? -16.344 1.242 -0.756 1 97.56 97 GLY A CA 1
ATOM 739 C C . GLY A 1 97 ? -16.656 0.631 -2.109 1 97.56 97 GLY A C 1
ATOM 740 O O . GLY A 1 97 ? -16.938 -0.566 -2.207 1 97.56 97 GLY A O 1
ATOM 741 N N . VAL A 1 98 ? -16.672 1.439 -3.092 1 97.12 98 VAL A N 1
ATOM 742 C CA . VAL A 1 98 ? -16.875 0.958 -4.453 1 97.12 98 VAL A CA 1
ATOM 743 C C . VAL A 1 98 ? -15.773 -0.038 -4.824 1 97.12 98 VAL A C 1
ATOM 745 O O . VAL A 1 98 ? -16.047 -1.083 -5.418 1 97.12 98 VAL A O 1
ATOM 748 N N . LEU A 1 99 ? -14.523 0.268 -4.477 1 97.81 99 LEU A N 1
ATOM 749 C CA . LEU A 1 99 ? -13.422 -0.646 -4.754 1 97.81 99 LEU A CA 1
ATOM 750 C C . LEU A 1 99 ? -13.641 -1.99 -4.07 1 97.81 99 LEU A C 1
ATOM 752 O O . LEU A 1 99 ? -13.344 -3.041 -4.641 1 97.81 99 LEU A O 1
ATOM 756 N N . VAL A 1 100 ? -14.164 -1.961 -2.879 1 98.19 100 VAL A N 1
ATOM 757 C CA . VAL A 1 100 ? -14.445 -3.193 -2.148 1 98.19 100 VAL A CA 1
ATOM 758 C C . VAL A 1 100 ? -15.461 -4.031 -2.916 1 98.19 100 VAL A C 1
ATOM 760 O O . VAL A 1 100 ? -15.242 -5.223 -3.152 1 98.19 100 VAL A O 1
ATOM 763 N N . VAL A 1 101 ? -16.531 -3.428 -3.342 1 98.06 101 VAL A N 1
ATOM 764 C CA . VAL A 1 101 ? -17.625 -4.133 -3.998 1 98.06 101 VAL A CA 1
ATOM 765 C C . VAL A 1 101 ? -17.141 -4.727 -5.32 1 98.06 101 VAL A C 1
ATOM 767 O O . VAL A 1 101 ? -17.359 -5.91 -5.594 1 98.06 101 VAL A O 1
ATOM 770 N N . VAL A 1 102 ? -16.484 -3.928 -6.082 1 97.94 102 VAL A N 1
ATOM 771 C CA . VAL A 1 102 ? -16.016 -4.375 -7.391 1 97.94 102 VAL A CA 1
ATOM 772 C C . VAL A 1 102 ? -14.984 -5.488 -7.223 1 97.94 102 VAL A C 1
ATOM 774 O O . VAL A 1 102 ? -15.023 -6.492 -7.934 1 97.94 102 VAL A O 1
ATOM 777 N N . THR A 1 103 ? -14.055 -5.348 -6.312 1 97.69 103 THR A N 1
ATOM 778 C CA . THR A 1 103 ? -13.023 -6.355 -6.082 1 97.69 103 THR A CA 1
ATOM 779 C C . THR A 1 103 ? -13.641 -7.66 -5.582 1 97.69 103 THR A C 1
ATOM 781 O O . THR A 1 103 ? -13.25 -8.742 -6.023 1 97.69 103 THR A O 1
ATOM 784 N N . LEU A 1 104 ? -14.594 -7.512 -4.676 1 97.88 104 LEU A N 1
ATOM 785 C CA . LEU A 1 104 ? -15.266 -8.695 -4.16 1 97.88 104 LEU A CA 1
ATOM 786 C C . LEU A 1 104 ? -16.016 -9.43 -5.277 1 97.88 104 LEU A C 1
ATOM 788 O O . LEU A 1 104 ? -15.961 -10.656 -5.359 1 97.88 104 LEU A O 1
ATOM 792 N N . MET A 1 105 ? -16.672 -8.68 -6.043 1 98 105 MET A N 1
ATOM 793 C CA . MET A 1 105 ? -17.375 -9.281 -7.176 1 98 105 MET A CA 1
ATOM 794 C C . MET A 1 105 ? -16.391 -10 -8.102 1 98 105 MET A C 1
ATOM 796 O O . MET A 1 105 ? -16.641 -11.141 -8.5 1 98 105 MET A O 1
ATOM 800 N N . ALA A 1 106 ? -15.328 -9.367 -8.469 1 97.56 106 ALA A N 1
ATOM 801 C CA . ALA A 1 106 ? -14.312 -9.977 -9.328 1 97.56 106 ALA A CA 1
ATOM 802 C C . ALA A 1 106 ? -13.727 -11.227 -8.68 1 97.56 106 ALA A C 1
ATOM 804 O O . ALA A 1 106 ? -13.469 -12.219 -9.352 1 97.56 106 ALA A O 1
ATOM 805 N N . TYR A 1 107 ? -13.508 -11.148 -7.375 1 96.81 107 TYR A N 1
ATOM 806 C CA . TYR A 1 107 ? -12.992 -12.273 -6.605 1 96.81 107 TYR A CA 1
ATOM 807 C C . TYR A 1 107 ? -13.898 -13.492 -6.742 1 96.81 107 TYR A C 1
ATOM 809 O O . TYR A 1 107 ? -13.414 -14.602 -6.992 1 96.81 107 TYR A O 1
ATOM 817 N N . VAL A 1 108 ? -15.125 -13.297 -6.605 1 96.56 108 VAL A N 1
ATOM 818 C CA . VAL A 1 108 ? -16.094 -14.375 -6.664 1 96.56 108 VAL A CA 1
ATOM 819 C C . VAL A 1 108 ? -16.234 -14.875 -8.102 1 96.56 108 VAL A C 1
ATOM 821 O O . VAL A 1 108 ? -16.188 -16.078 -8.344 1 96.56 108 VAL A O 1
ATOM 824 N N . LEU A 1 109 ? -16.328 -14 -9.062 1 96.19 109 LEU A N 1
ATOM 825 C CA . LEU A 1 109 ? -16.531 -14.359 -10.461 1 96.19 109 LEU A CA 1
ATOM 826 C C . LEU A 1 109 ? -15.352 -15.156 -11.008 1 96.19 109 LEU A C 1
ATOM 828 O O . LEU A 1 109 ? -15.531 -16.047 -11.836 1 96.19 109 LEU A O 1
ATOM 832 N N . THR A 1 110 ? -14.156 -14.859 -10.555 1 94.88 110 THR A N 1
ATOM 833 C CA . THR A 1 110 ? -12.961 -15.516 -11.078 1 94.88 110 THR A CA 1
ATOM 834 C C . THR A 1 110 ? -12.547 -16.688 -10.18 1 94.88 110 THR A C 1
ATOM 836 O O . THR A 1 110 ? -11.617 -17.422 -10.5 1 94.88 110 THR A O 1
ATOM 839 N N . ARG A 1 111 ? -13.281 -16.828 -9.078 1 94.88 111 ARG A N 1
ATOM 840 C CA . ARG A 1 111 ? -12.922 -17.844 -8.094 1 94.88 111 ARG A CA 1
ATOM 841 C C . ARG A 1 111 ? -11.492 -17.625 -7.594 1 94.88 111 ARG A C 1
ATOM 843 O O . ARG A 1 111 ? -10.695 -18.578 -7.57 1 94.88 111 ARG A O 1
ATOM 850 N N . GLY A 1 112 ? -11.312 -16.391 -7.098 1 92.5 112 GLY A N 1
ATOM 851 C CA . GLY A 1 112 ? -9.977 -15.992 -6.688 1 92.5 112 GLY A CA 1
ATOM 852 C C . GLY A 1 112 ? -9.414 -16.844 -5.57 1 92.5 112 GLY A C 1
ATOM 853 O O . GLY A 1 112 ? -8.195 -16.984 -5.445 1 92.5 112 GLY A O 1
ATOM 854 N N . TRP A 1 113 ? -10.32 -17.547 -4.793 1 92.38 113 TRP A N 1
ATOM 855 C CA . TRP A 1 113 ? -9.867 -18.375 -3.68 1 92.38 113 TRP A CA 1
ATOM 856 C C . TRP A 1 113 ? -9.109 -19.609 -4.184 1 92.38 113 TRP A C 1
ATOM 858 O O . TRP A 1 113 ? -8.398 -20.266 -3.418 1 92.38 113 TRP A O 1
ATOM 868 N N . ARG A 1 114 ? -9.117 -19.922 -5.426 1 91.25 114 ARG A N 1
ATOM 869 C CA . ARG A 1 114 ? -8.438 -21.094 -5.98 1 91.25 114 ARG A CA 1
ATOM 870 C C . ARG A 1 114 ? -6.938 -20.828 -6.117 1 91.25 114 ARG A C 1
ATOM 872 O O . ARG A 1 114 ? -6.16 -21.766 -6.328 1 91.25 114 ARG A O 1
ATOM 879 N N . ALA A 1 115 ? -6.574 -19.609 -6.043 1 89.31 115 ALA A N 1
ATOM 880 C CA . ALA A 1 115 ? -5.148 -19.297 -6.082 1 89.31 115 ALA A CA 1
ATOM 881 C C . ALA A 1 115 ? -4.395 -20.031 -4.969 1 89.31 115 ALA A C 1
ATOM 883 O O . ALA A 1 115 ? -3.215 -20.359 -5.121 1 89.31 115 ALA A O 1
ATOM 884 N N . TRP A 1 116 ? -5.055 -20.312 -3.869 1 89.19 116 TRP A N 1
ATOM 885 C CA . TRP A 1 116 ? -4.426 -20.969 -2.73 1 89.19 116 TRP A CA 1
ATOM 886 C C . TRP A 1 116 ? -4.156 -22.438 -3.037 1 89.19 116 TRP A C 1
ATOM 888 O O . TRP A 1 116 ? -3.324 -23.078 -2.385 1 89.19 116 TRP A O 1
ATOM 898 N N . SER A 1 117 ? -4.844 -22.984 -3.984 1 84 117 SER A N 1
ATOM 899 C CA . SER A 1 117 ? -4.664 -24.391 -4.367 1 84 117 SER A CA 1
ATOM 900 C C . SER A 1 117 ? -3.551 -24.531 -5.398 1 84 117 SER A C 1
ATOM 902 O O . SER A 1 117 ? -2.926 -25.594 -5.496 1 84 117 SER A O 1
ATOM 904 N N . HIS A 1 118 ? -3.312 -23.578 -6.148 1 67.31 118 HIS A N 1
ATOM 905 C CA . HIS A 1 118 ? -2.24 -23.641 -7.133 1 67.31 118 HIS A CA 1
ATOM 906 C C . HIS A 1 118 ? -0.874 -23.5 -6.473 1 67.31 118 HIS A C 1
ATOM 908 O O . HIS A 1 118 ? 0.133 -23.969 -7.012 1 67.31 118 HIS A O 1
ATOM 914 N N . GLY A 1 119 ? -0.893 -22.781 -5.516 1 57.44 119 GLY A N 1
ATOM 915 C CA . GLY A 1 119 ? 0.364 -22.609 -4.805 1 57.44 119 GLY A CA 1
ATOM 916 C C . GLY A 1 119 ? 0.848 -23.875 -4.129 1 57.44 119 GLY A C 1
ATOM 917 O O . GLY A 1 119 ? 1.986 -23.953 -3.66 1 57.44 119 GLY A O 1
ATOM 918 N N . ARG A 1 1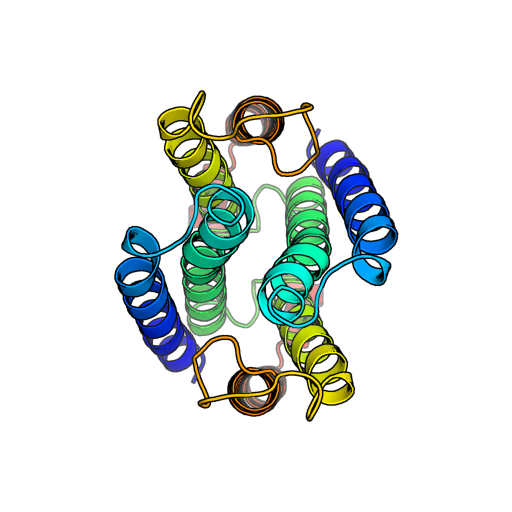20 ? 0.026 -24.969 -4.133 1 50.56 120 ARG A N 1
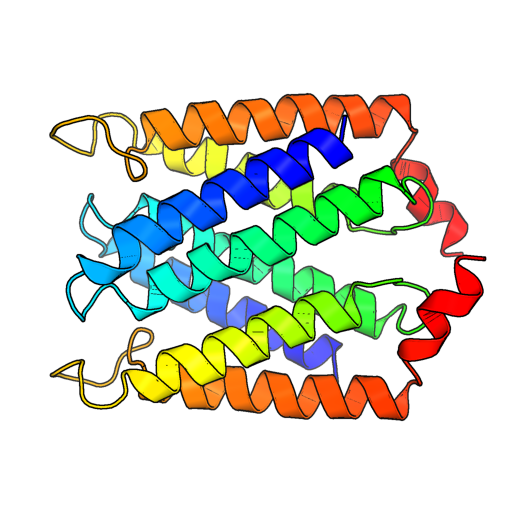ATOM 919 C CA . ARG A 1 120 ? 0.422 -26.266 -3.596 1 50.56 120 ARG A CA 1
ATOM 920 C C . ARG A 1 120 ? 1.071 -27.125 -4.672 1 50.56 120 ARG A C 1
ATOM 922 O O . ARG A 1 120 ? 0.741 -27 -5.855 1 50.56 120 ARG A O 1
ATOM 929 N N . MET B 1 1 ? 14.727 -13.688 5.719 1 93.69 1 MET B N 1
ATOM 930 C CA . MET B 1 1 ? 14.914 -12.25 5.5 1 93.69 1 MET B CA 1
ATOM 931 C C . MET B 1 1 ? 13.578 -11.562 5.242 1 93.69 1 MET B C 1
ATOM 933 O O . MET B 1 1 ? 13.18 -10.672 5.996 1 93.69 1 MET B O 1
ATOM 937 N N . MET B 1 2 ? 12.789 -12.062 4.434 1 96.38 2 MET B N 1
ATOM 938 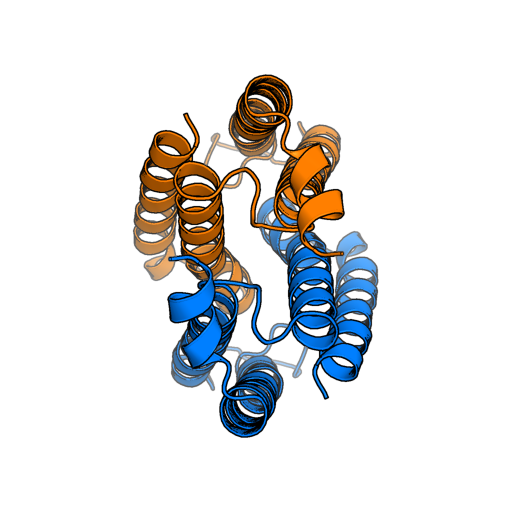C CA . MET B 1 2 ? 11.555 -11.367 4.062 1 96.38 2 MET B CA 1
ATOM 939 C C . MET B 1 2 ? 10.5 -11.508 5.16 1 96.38 2 MET B C 1
ATOM 941 O O . MET B 1 2 ? 9.75 -10.57 5.426 1 96.38 2 MET B O 1
ATOM 945 N N . ILE B 1 3 ? 10.477 -12.609 5.832 1 96.44 3 ILE B N 1
ATOM 946 C CA . ILE B 1 3 ? 9.539 -12.797 6.934 1 96.44 3 ILE B CA 1
ATOM 947 C C . ILE B 1 3 ? 9.898 -11.852 8.078 1 96.44 3 ILE B C 1
ATOM 949 O O . ILE B 1 3 ? 9.008 -11.281 8.719 1 96.44 3 ILE B O 1
ATOM 953 N N . ALA B 1 4 ? 11.125 -11.664 8.297 1 96.69 4 ALA B N 1
ATOM 954 C CA . ALA B 1 4 ? 11.57 -10.719 9.312 1 96.69 4 ALA B CA 1
ATOM 955 C C . ALA B 1 4 ? 11.125 -9.297 8.977 1 96.69 4 ALA B C 1
ATOM 957 O O . ALA B 1 4 ? 10.703 -8.547 9.852 1 96.69 4 ALA B O 1
ATOM 958 N N . LEU B 1 5 ? 11.227 -8.914 7.684 1 98 5 LEU B N 1
ATOM 959 C CA . LEU B 1 5 ? 10.727 -7.609 7.258 1 98 5 LEU B CA 1
ATOM 960 C C . LEU B 1 5 ? 9.227 -7.492 7.492 1 98 5 LEU B C 1
ATOM 962 O O . LEU B 1 5 ? 8.727 -6.426 7.855 1 98 5 LEU B O 1
ATOM 966 N N . GLY B 1 6 ? 8.484 -8.602 7.285 1 98.19 6 GLY B N 1
ATOM 967 C CA . GLY B 1 6 ? 7.062 -8.609 7.578 1 98.19 6 GLY B CA 1
ATOM 968 C C . GLY B 1 6 ? 6.754 -8.344 9.039 1 98.19 6 GLY B C 1
ATOM 969 O O . GLY B 1 6 ? 5.898 -7.512 9.352 1 98.19 6 GLY B O 1
ATOM 970 N N . VAL B 1 7 ? 7.48 -8.969 9.906 1 97.38 7 VAL B N 1
ATOM 971 C CA . VAL B 1 7 ? 7.289 -8.797 11.344 1 97.38 7 VAL B CA 1
ATOM 972 C C . VAL B 1 7 ? 7.641 -7.367 11.742 1 97.38 7 VAL B C 1
ATOM 974 O O . VAL B 1 7 ? 6.906 -6.734 12.508 1 97.38 7 VAL B O 1
ATOM 977 N N . ALA B 1 8 ? 8.734 -6.883 11.25 1 97.06 8 ALA B N 1
ATOM 978 C CA . ALA B 1 8 ? 9.141 -5.508 11.531 1 97.06 8 ALA B CA 1
ATOM 979 C C . ALA B 1 8 ? 8.07 -4.52 11.07 1 97.06 8 ALA B C 1
ATOM 981 O O . ALA B 1 8 ? 7.82 -3.512 11.734 1 97.06 8 ALA B O 1
ATOM 982 N N . THR B 1 9 ? 7.488 -4.809 9.914 1 97.69 9 THR B N 1
ATOM 983 C CA . THR B 1 9 ? 6.465 -3.93 9.359 1 97.69 9 THR B CA 1
ATOM 984 C C . THR B 1 9 ? 5.203 -3.961 10.227 1 97.69 9 THR B C 1
ATOM 986 O O . THR B 1 9 ? 4.5 -2.955 10.344 1 97.69 9 THR B O 1
ATOM 989 N N . LEU B 1 10 ? 4.887 -5.066 10.906 1 97.75 10 LEU B N 1
ATOM 990 C CA . LEU B 1 10 ? 3.801 -5.105 11.883 1 97.75 10 LEU B CA 1
ATOM 991 C C . LEU B 1 10 ? 4.117 -4.227 13.086 1 97.75 10 LEU B C 1
ATOM 993 O O . LEU B 1 10 ? 3.215 -3.645 13.688 1 97.75 10 LEU B O 1
ATOM 997 N N . GLY B 1 11 ? 5.379 -4.137 13.375 1 96.38 11 GLY B N 1
ATOM 998 C CA . GLY B 1 11 ? 5.793 -3.178 14.383 1 96.38 11 GLY B CA 1
ATOM 999 C C . GLY B 1 11 ? 5.504 -1.7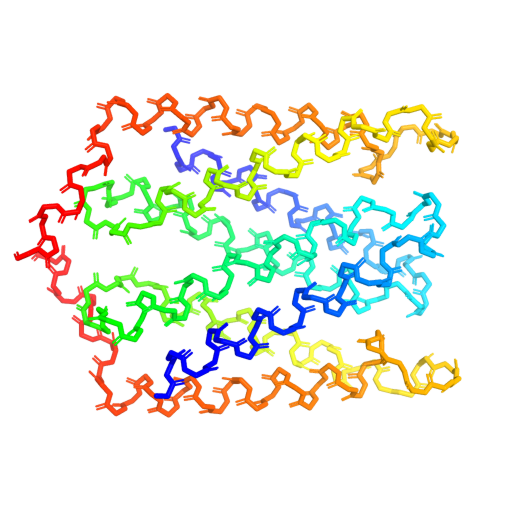39 14 1 96.38 11 GLY B C 1
ATOM 1000 O O . GLY B 1 11 ? 5.074 -0.941 14.836 1 96.38 11 GLY B O 1
ATOM 1001 N N . ALA B 1 12 ? 5.773 -1.405 12.773 1 96.12 12 ALA B N 1
ATOM 1002 C CA . ALA B 1 12 ? 5.453 -0.073 12.266 1 96.12 12 ALA B CA 1
ATOM 1003 C C . ALA B 1 12 ? 3.951 0.194 12.336 1 96.12 12 ALA B C 1
ATOM 1005 O O . ALA B 1 12 ? 3.527 1.314 12.633 1 96.12 12 ALA B O 1
ATOM 1006 N N . PHE B 1 13 ? 3.143 -0.845 12.086 1 97 13 PHE B N 1
ATOM 1007 C CA . PHE B 1 13 ? 1.697 -0.728 12.234 1 97 13 PHE B CA 1
ATOM 1008 C C . PHE B 1 13 ? 1.327 -0.416 13.68 1 97 13 PHE B C 1
ATOM 1010 O O . PHE B 1 13 ? 0.51 0.469 13.945 1 97 13 PHE B O 1
ATOM 1017 N N . ALA B 1 14 ? 1.874 -1.148 14.602 1 96.5 14 ALA B N 1
ATOM 1018 C CA . ALA B 1 14 ? 1.592 -0.937 16.016 1 96.5 14 ALA B CA 1
ATOM 1019 C C . ALA B 1 14 ? 1.948 0.486 16.438 1 96.5 14 ALA B C 1
ATOM 1021 O O . ALA B 1 14 ? 1.195 1.127 17.188 1 96.5 14 ALA B O 1
ATOM 1022 N N . ASN B 1 15 ? 3.066 0.953 15.977 1 94.44 15 ASN B N 1
ATOM 1023 C CA . ASN B 1 15 ? 3.484 2.318 16.281 1 94.44 15 ASN B CA 1
ATOM 1024 C C . ASN B 1 15 ? 2.518 3.342 15.688 1 94.44 15 ASN B C 1
ATOM 1026 O O . ASN B 1 15 ? 2.141 4.301 16.359 1 94.44 15 ASN B O 1
ATOM 1030 N N . ALA B 1 16 ? 2.146 3.158 14.422 1 95 16 ALA B N 1
ATOM 1031 C CA . ALA B 1 16 ? 1.19 4.051 13.773 1 95 16 ALA B CA 1
ATOM 1032 C C . ALA B 1 16 ? -0.146 4.051 14.508 1 95 16 ALA B C 1
ATOM 1034 O O . ALA B 1 16 ? -0.766 5.105 14.68 1 95 16 ALA B O 1
ATOM 1035 N N . ALA B 1 17 ? -0.607 2.887 14.961 1 95 17 ALA B N 1
ATOM 1036 C CA . ALA B 1 17 ? -1.855 2.762 15.711 1 95 17 ALA B CA 1
ATOM 1037 C C . ALA B 1 17 ? -1.786 3.533 17.016 1 95 17 ALA B C 1
ATOM 1039 O O . ALA B 1 17 ? -2.758 4.176 17.422 1 95 17 ALA B O 1
ATOM 1040 N N . HIS B 1 18 ? -0.667 3.451 17.625 1 93.25 18 HIS B N 1
ATOM 1041 C CA . HIS B 1 18 ? -0.458 4.16 18.891 1 93.25 18 HIS B CA 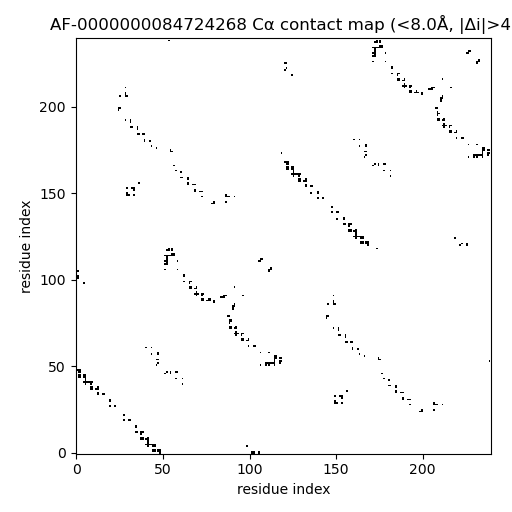1
ATOM 1042 C C . HIS B 1 18 ? -0.525 5.668 18.688 1 93.25 18 HIS B C 1
ATOM 1044 O O . HIS B 1 18 ? -1.115 6.383 19.5 1 93.25 18 HIS B O 1
ATOM 1050 N N . GLU B 1 19 ? -0.023 6.191 17.594 1 91.81 19 GLU B N 1
ATOM 1051 C CA . GLU B 1 19 ? 0.035 7.625 17.312 1 91.81 19 GLU B CA 1
ATOM 1052 C C . GLU B 1 19 ? -1.294 8.133 16.766 1 91.81 19 GLU B C 1
ATOM 1054 O O . GLU B 1 19 ? -1.545 9.344 16.75 1 91.81 19 GLU B O 1
ATOM 1059 N N . PHE B 1 20 ? -2.146 7.164 16.375 1 91.69 20 PHE B N 1
ATOM 1060 C CA . PHE B 1 20 ? -3.354 7.492 15.625 1 91.69 20 PHE B CA 1
ATOM 1061 C C . PHE B 1 20 ? -4.32 8.297 16.484 1 91.69 20 PHE B C 1
ATOM 1063 O O . PHE B 1 20 ? -4.941 9.25 16.016 1 91.69 20 PHE B O 1
ATOM 1070 N N . SER B 1 21 ? -4.438 8.062 17.781 1 88.44 21 SER B N 1
ATOM 1071 C CA . SER B 1 21 ? -5.418 8.68 18.656 1 88.44 21 SER B CA 1
ATOM 1072 C C . SER B 1 21 ? -5.082 10.148 18.906 1 88.44 21 SER B C 1
ATOM 1074 O O . SER B 1 21 ? -5.949 10.93 19.312 1 88.44 21 SER B O 1
ATOM 1076 N N . ALA B 1 22 ? -3.883 10.562 18.594 1 91.31 22 ALA B N 1
ATOM 1077 C CA . ALA B 1 22 ? -3.432 11.922 18.859 1 91.31 22 ALA B CA 1
ATOM 1078 C C . ALA B 1 22 ? -3.471 12.773 17.609 1 91.31 22 ALA B C 1
ATOM 1080 O O . ALA B 1 22 ? -3.166 13.969 17.641 1 91.31 22 ALA B O 1
ATOM 1081 N N . LEU B 1 23 ? -3.961 12.195 16.516 1 91.12 23 LEU B N 1
ATOM 1082 C CA . LEU B 1 23 ? -3.943 12.922 15.25 1 91.12 23 LEU B CA 1
ATOM 1083 C C . LEU B 1 23 ? -5.105 13.906 15.172 1 91.12 23 LEU B C 1
ATOM 1085 O O . LEU B 1 23 ? -6.215 13.602 15.609 1 91.12 23 LEU B O 1
ATOM 1089 N N . PRO B 1 24 ? -4.812 15.109 14.656 1 89.88 24 PRO B N 1
ATOM 1090 C CA . PRO B 1 24 ? -5.93 16 14.359 1 89.88 24 PRO B CA 1
ATOM 1091 C C . PRO B 1 24 ? -6.828 15.484 13.242 1 89.88 24 PRO B C 1
ATOM 1093 O O . PRO B 1 24 ? -6.391 14.672 12.422 1 89.88 24 PRO B O 1
ATOM 1096 N N . PRO B 1 25 ? -8.062 15.914 13.109 1 88.31 25 PRO B N 1
ATOM 1097 C CA . PRO B 1 25 ? -9.062 15.375 12.18 1 88.31 25 PRO B CA 1
ATOM 1098 C C . PRO B 1 25 ? -8.609 15.461 10.727 1 88.31 25 PRO B C 1
ATOM 1100 O O . PRO B 1 25 ? -8.938 14.578 9.922 1 88.31 25 PRO B O 1
ATOM 1103 N N . ASP B 1 26 ? -7.836 16.422 10.398 1 86.88 26 ASP B N 1
ATOM 1104 C CA . ASP B 1 26 ? -7.484 16.641 8.992 1 86.88 26 ASP B CA 1
ATOM 1105 C C . ASP B 1 26 ? -6.359 15.703 8.555 1 86.88 26 ASP B C 1
ATOM 1107 O O . ASP B 1 26 ? -5.965 15.703 7.391 1 86.88 26 ASP B O 1
ATOM 1111 N N . ARG B 1 27 ? -5.879 14.82 9.5 1 90.56 27 ARG B N 1
ATOM 1112 C CA . ARG B 1 27 ? -4.793 13.906 9.164 1 90.56 27 ARG B CA 1
ATOM 1113 C C . ARG B 1 27 ? -5.262 12.453 9.234 1 90.56 27 ARG B C 1
ATOM 1115 O O . ARG B 1 27 ? -4.516 11.539 8.883 1 90.56 27 ARG B O 1
ATOM 1122 N N . LEU B 1 28 ? -6.453 12.289 9.57 1 91.94 28 LEU B N 1
ATOM 1123 C CA . LEU B 1 28 ? -6.938 10.945 9.875 1 91.94 28 LEU B CA 1
ATOM 1124 C C . LEU B 1 28 ? -7 10.094 8.609 1 91.94 28 LEU B C 1
ATOM 1126 O O . LEU B 1 28 ? -6.594 8.93 8.617 1 91.94 28 LEU B O 1
ATOM 1130 N N . VAL B 1 29 ? -7.414 10.68 7.547 1 93 29 VAL B N 1
ATOM 1131 C CA . VAL B 1 29 ? -7.68 9.906 6.336 1 93 29 VAL B CA 1
ATOM 1132 C C . VAL B 1 29 ? -6.375 9.328 5.793 1 93 29 VAL B C 1
ATOM 1134 O O . VAL B 1 29 ? -6.258 8.117 5.609 1 93 29 VAL B O 1
ATOM 1137 N N . VAL B 1 30 ? -5.359 10.172 5.621 1 93.88 30 VAL B N 1
ATOM 1138 C CA . VAL B 1 30 ? -4.109 9.734 5.008 1 93.88 30 VAL B CA 1
ATOM 1139 C C . VAL B 1 30 ? -3.361 8.812 5.969 1 93.88 30 VAL B C 1
ATOM 1141 O O . VAL B 1 30 ? -2.754 7.824 5.547 1 93.88 30 VAL B O 1
ATOM 1144 N N . ASN B 1 31 ? -3.434 9.07 7.223 1 94.44 31 ASN B N 1
ATOM 1145 C CA . ASN B 1 31 ? -2.754 8.234 8.211 1 94.44 31 ASN B CA 1
ATOM 1146 C C . ASN B 1 31 ? -3.424 6.871 8.344 1 94.44 31 ASN B C 1
ATOM 1148 O O . ASN B 1 31 ? -2.75 5.867 8.586 1 94.44 31 ASN B O 1
ATOM 1152 N N . THR B 1 32 ? -4.723 6.859 8.234 1 95.31 32 THR B N 1
ATOM 1153 C CA . THR B 1 32 ? -5.418 5.578 8.203 1 95.31 32 THR B CA 1
ATOM 1154 C C . THR B 1 32 ? -4.922 4.727 7.035 1 95.31 32 THR B C 1
ATOM 1156 O O . THR B 1 32 ? -4.645 3.537 7.199 1 95.31 32 THR B O 1
ATOM 1159 N N . TRP B 1 33 ? -4.863 5.336 5.914 1 95.94 33 TRP B N 1
ATOM 1160 C CA . TRP B 1 33 ? -4.414 4.648 4.707 1 95.94 33 TRP B CA 1
ATOM 1161 C C . TRP B 1 33 ? -3.035 4.031 4.914 1 95.94 33 TRP B C 1
ATOM 1163 O O . TRP B 1 33 ? -2.816 2.861 4.594 1 95.94 33 TRP B O 1
ATOM 1173 N N . GLN B 1 34 ? -2.113 4.805 5.473 1 96.5 34 GLN B N 1
ATOM 1174 C CA . GLN B 1 34 ? -0.749 4.336 5.688 1 96.5 34 GLN B CA 1
ATOM 1175 C C . GLN B 1 34 ? -0.703 3.244 6.754 1 96.5 34 GLN B C 1
ATOM 1177 O O . GLN B 1 34 ? -0.025 2.229 6.582 1 96.5 34 GLN B O 1
ATOM 1182 N N . MET B 1 35 ? -1.38 3.541 7.82 1 96.44 35 MET B N 1
ATOM 1183 C CA . MET B 1 35 ? -1.412 2.58 8.922 1 96.44 35 MET B CA 1
ATOM 1184 C C . MET B 1 35 ? -1.855 1.207 8.43 1 96.44 35 MET B C 1
ATOM 1186 O O . MET B 1 35 ? -1.208 0.2 8.719 1 96.44 35 MET B O 1
ATOM 1190 N N . LEU B 1 36 ? -2.832 1.169 7.625 1 97.56 36 LEU B N 1
ATOM 1191 C CA . LEU B 1 36 ? -3.354 -0.098 7.121 1 97.56 36 LEU B CA 1
ATOM 1192 C C . LEU B 1 36 ? -2.496 -0.622 5.973 1 97.56 36 LEU B C 1
ATOM 1194 O O . LEU B 1 36 ? -2.477 -1.825 5.707 1 97.56 36 LEU B O 1
ATOM 1198 N N . GLY B 1 37 ? -1.863 0.27 5.277 1 97.94 37 GLY B N 1
ATOM 1199 C CA . GLY B 1 37 ? -0.896 -0.123 4.266 1 97.94 37 GLY B CA 1
ATOM 1200 C C . GLY B 1 37 ? 0.253 -0.942 4.82 1 97.94 37 GLY B C 1
ATOM 1201 O O . GLY B 1 37 ? 0.788 -1.817 4.137 1 97.94 37 GLY B O 1
ATOM 1202 N N . PHE B 1 38 ? 0.63 -0.66 6.086 1 97.88 38 PHE B N 1
ATOM 1203 C CA . PHE B 1 38 ? 1.685 -1.441 6.723 1 97.88 38 PHE B CA 1
ATOM 1204 C C . PHE B 1 38 ? 1.29 -2.91 6.812 1 97.88 38 PHE B C 1
ATOM 1206 O O . PHE B 1 38 ? 2.129 -3.797 6.629 1 97.88 38 PHE B O 1
ATOM 1213 N N . VAL B 1 39 ? 0.066 -3.154 7.031 1 98 39 VAL B N 1
ATOM 1214 C CA . VAL B 1 39 ? -0.403 -4.535 7.113 1 98 39 VAL B CA 1
ATOM 1215 C C . VAL B 1 39 ? -0.306 -5.191 5.738 1 98 39 VAL B C 1
ATOM 1217 O O . VAL B 1 39 ? 0.095 -6.355 5.625 1 98 39 VAL B O 1
ATOM 1220 N N . VAL B 1 40 ? -0.663 -4.461 4.688 1 98.12 40 VAL B N 1
ATOM 1221 C CA . VAL B 1 40 ? -0.559 -4.977 3.326 1 98.12 40 VAL B CA 1
ATOM 1222 C C . VAL B 1 40 ? 0.896 -5.316 3.012 1 98.12 40 VAL B C 1
ATOM 1224 O O . VAL B 1 40 ? 1.194 -6.41 2.525 1 98.12 40 VAL B O 1
ATOM 1227 N N . PHE B 1 41 ? 1.773 -4.422 3.344 1 98.5 41 PHE B N 1
ATOM 1228 C CA . PHE B 1 41 ? 3.178 -4.668 3.039 1 98.5 41 PHE B CA 1
ATOM 1229 C C . PHE B 1 41 ? 3.725 -5.809 3.887 1 98.5 41 PHE B C 1
ATOM 1231 O O . PHE B 1 41 ? 4.562 -6.586 3.424 1 98.5 41 PHE B O 1
ATOM 1238 N N . ALA B 1 42 ? 3.311 -5.871 5.164 1 98.25 42 ALA B N 1
ATOM 1239 C CA . ALA B 1 42 ? 3.688 -7.027 5.973 1 98.25 42 ALA B CA 1
ATOM 1240 C C . ALA B 1 42 ? 3.258 -8.328 5.301 1 98.25 42 ALA B C 1
ATOM 1242 O O . ALA B 1 42 ? 4.02 -9.297 5.262 1 98.25 42 ALA B O 1
ATOM 1243 N N . GLY B 1 43 ? 2.066 -8.367 4.766 1 97.94 43 GLY B N 1
ATOM 1244 C CA . GLY B 1 43 ? 1.582 -9.523 4.027 1 97.94 43 GLY B CA 1
ATOM 1245 C C . GLY B 1 43 ? 2.393 -9.812 2.779 1 97.94 43 GLY B C 1
ATOM 1246 O O . GLY B 1 43 ? 2.729 -10.969 2.51 1 97.94 43 GLY B O 1
ATOM 1247 N N . LEU B 1 44 ? 2.688 -8.781 2.004 1 97.81 44 LEU B N 1
ATOM 1248 C CA . LEU B 1 44 ? 3.477 -8.969 0.792 1 97.81 44 LEU B CA 1
ATOM 1249 C C . LEU B 1 44 ? 4.848 -9.547 1.12 1 97.81 44 LEU B C 1
ATOM 1251 O O . LEU B 1 44 ? 5.309 -10.477 0.459 1 97.81 44 LEU B O 1
ATOM 1255 N N . PHE B 1 45 ? 5.484 -9 2.174 1 98.12 45 PHE B N 1
ATOM 1256 C CA . PHE B 1 45 ? 6.777 -9.523 2.592 1 98.12 45 PHE B CA 1
ATOM 1257 C C . PHE B 1 45 ? 6.66 -10.984 3.002 1 98.12 45 PHE B C 1
ATOM 1259 O O . PHE B 1 45 ? 7.52 -11.805 2.662 1 98.12 45 PHE B O 1
ATOM 1266 N N . THR B 1 46 ? 5.656 -11.32 3.729 1 97.19 46 THR B N 1
ATOM 1267 C CA . THR B 1 46 ? 5.441 -12.688 4.184 1 97.19 46 THR B CA 1
ATOM 1268 C C . THR B 1 46 ? 5.238 -13.625 2.996 1 97.19 46 THR B C 1
ATOM 1270 O O . THR B 1 46 ? 5.824 -14.711 2.945 1 97.19 46 THR B O 1
ATOM 1273 N N . LEU B 1 47 ? 4.441 -13.25 2.02 1 95.81 47 LEU B N 1
ATOM 1274 C CA . LEU B 1 47 ? 4.195 -14.055 0.831 1 95.81 47 LEU B CA 1
ATOM 1275 C C . LEU B 1 47 ? 5.484 -14.273 0.043 1 95.81 47 LEU B C 1
ATOM 1277 O O . LEU B 1 47 ? 5.746 -15.375 -0.435 1 95.81 47 LEU B O 1
ATOM 1281 N N . LEU B 1 48 ? 6.266 -13.211 -0.04 1 95.62 48 LEU B N 1
ATOM 1282 C CA . LEU B 1 48 ? 7.539 -13.32 -0.748 1 95.62 48 LEU B CA 1
ATOM 1283 C C . LEU B 1 48 ? 8.484 -14.266 -0.021 1 95.62 48 LEU B C 1
ATOM 1285 O O . LEU B 1 48 ? 9.312 -14.922 -0.652 1 95.62 48 LEU B O 1
ATOM 1289 N N . GLY B 1 49 ? 8.383 -14.227 1.309 1 95.44 49 GLY B N 1
ATOM 1290 C CA . GLY B 1 49 ? 9.188 -15.164 2.078 1 95.44 49 GLY B CA 1
ATOM 1291 C C . GLY B 1 49 ? 8.82 -16.609 1.821 1 95.44 49 GLY B C 1
ATOM 1292 O O . GLY B 1 49 ? 9.695 -17.469 1.693 1 95.44 49 GLY B O 1
ATOM 1293 N N . PHE B 1 50 ? 7.555 -16.891 1.651 1 93.25 50 PHE B N 1
ATOM 1294 C CA . PHE B 1 50 ? 7.086 -18.25 1.491 1 93.25 50 PHE B CA 1
ATOM 1295 C C . PHE B 1 50 ? 7.094 -18.656 0.022 1 93.25 50 PHE B C 1
ATOM 1297 O O . PHE B 1 50 ? 7.293 -19.828 -0.301 1 93.25 50 PHE B O 1
ATOM 1304 N N . PHE B 1 51 ? 6.844 -17.719 -0.874 1 92 51 PHE B N 1
ATOM 1305 C CA . PHE B 1 51 ? 6.68 -18.031 -2.287 1 92 51 PHE B CA 1
ATOM 1306 C C . PHE B 1 51 ? 7.504 -17.094 -3.154 1 92 51 PHE B C 1
ATOM 1308 O O . PHE B 1 51 ? 6.965 -16.422 -4.035 1 92 51 PHE B O 1
ATOM 1315 N N . PRO B 1 52 ? 8.812 -17.156 -2.99 1 91.44 52 PRO B N 1
ATOM 1316 C CA . PRO B 1 52 ? 9.664 -16.156 -3.656 1 91.44 52 PRO B CA 1
ATOM 1317 C C . PRO B 1 52 ? 9.648 -16.297 -5.176 1 91.44 52 PRO B C 1
ATOM 1319 O O . PRO B 1 52 ? 9.898 -15.32 -5.891 1 91.44 52 PRO B O 1
ATOM 1322 N N . ARG B 1 53 ? 9.289 -17.406 -5.75 1 90.62 53 ARG B N 1
ATOM 1323 C CA . ARG B 1 53 ? 9.367 -17.609 -7.195 1 90.62 53 ARG B CA 1
ATOM 1324 C C . ARG B 1 53 ? 7.98 -17.797 -7.801 1 90.62 53 ARG B C 1
ATOM 1326 O O . ARG B 1 53 ? 7.852 -18.125 -8.984 1 90.62 53 ARG B O 1
ATOM 1333 N N . ARG B 1 54 ? 7.012 -17.484 -7.062 1 87.12 54 ARG B N 1
ATOM 1334 C CA . ARG B 1 54 ? 5.66 -17.719 -7.559 1 87.12 54 ARG B CA 1
ATOM 1335 C C . ARG B 1 54 ? 4.875 -16.406 -7.629 1 87.12 54 ARG B C 1
ATOM 1337 O O . ARG B 1 54 ? 3.764 -16.375 -8.164 1 87.12 54 ARG B O 1
ATOM 1344 N N . MET B 1 55 ? 5.465 -15.414 -7.066 1 88.88 55 MET B N 1
ATOM 1345 C CA . MET B 1 55 ? 4.762 -14.141 -6.973 1 88.88 55 MET B CA 1
ATOM 1346 C C . MET B 1 55 ? 5.207 -13.188 -8.078 1 88.88 55 MET B C 1
ATOM 1348 O O . MET B 1 55 ? 5.988 -12.266 -7.832 1 88.88 55 MET B O 1
ATOM 1352 N N . THR B 1 56 ? 4.559 -13.375 -9.172 1 89.44 56 THR B N 1
ATOM 1353 C CA . THR B 1 56 ? 4.926 -12.586 -10.344 1 89.44 56 THR B CA 1
ATOM 1354 C C . THR B 1 56 ? 4.629 -11.109 -10.117 1 89.44 56 THR B C 1
ATOM 1356 O O . THR B 1 56 ? 3.494 -10.734 -9.805 1 89.44 56 THR B O 1
ATOM 1359 N N . GLY B 1 57 ? 5.68 -10.266 -10.266 1 94.75 57 GLY B N 1
ATOM 1360 C CA . GLY B 1 57 ? 5.484 -8.82 -10.266 1 94.75 57 GLY B CA 1
ATOM 1361 C C . GLY B 1 57 ? 5.5 -8.219 -8.875 1 94.75 57 GLY B C 1
ATOM 1362 O O . GLY B 1 57 ? 5.629 -7.004 -8.719 1 94.75 57 GLY B O 1
ATOM 1363 N N . ILE B 1 58 ? 5.383 -8.992 -7.773 1 96.31 58 ILE B N 1
ATOM 1364 C CA . ILE B 1 58 ? 5.25 -8.484 -6.414 1 96.31 58 ILE B CA 1
ATOM 1365 C C . ILE B 1 58 ? 6.602 -7.969 -5.922 1 96.31 58 ILE B C 1
ATOM 1367 O O . ILE B 1 58 ? 6.676 -6.922 -5.277 1 96.31 58 ILE B O 1
ATOM 1371 N N . TRP B 1 59 ? 7.707 -8.664 -6.27 1 96.94 59 TRP B N 1
ATOM 1372 C CA . TRP B 1 59 ? 9.047 -8.18 -5.938 1 96.94 59 TRP B CA 1
ATOM 1373 C C . TRP B 1 59 ? 9.258 -6.766 -6.457 1 96.94 59 TRP B C 1
ATOM 1375 O O . TRP B 1 59 ? 9.734 -5.895 -5.727 1 96.94 59 TRP B O 1
ATOM 1385 N N . GLU B 1 60 ? 8.945 -6.543 -7.656 1 97.31 60 GLU B N 1
ATOM 1386 C CA . GLU B 1 60 ? 9.18 -5.273 -8.344 1 97.31 60 GLU B CA 1
ATOM 1387 C C . GLU B 1 60 ? 8.289 -4.168 -7.781 1 97.31 60 GLU B C 1
ATOM 1389 O O . GLU B 1 60 ? 8.719 -3.023 -7.652 1 97.31 60 GLU B O 1
ATOM 1394 N N . LEU B 1 61 ? 7.086 -4.531 -7.465 1 97.56 61 LEU B N 1
ATOM 1395 C CA . LEU B 1 61 ? 6.172 -3.541 -6.906 1 97.56 61 LEU B CA 1
ATOM 1396 C C . LEU B 1 61 ? 6.645 -3.082 -5.531 1 97.56 61 LEU B C 1
ATOM 1398 O O . LEU B 1 61 ? 6.645 -1.884 -5.238 1 97.56 61 LEU B O 1
ATOM 1402 N N . VAL B 1 62 ? 7.023 -4.004 -4.672 1 97.94 62 VAL B N 1
ATOM 1403 C CA . VAL B 1 62 ? 7.504 -3.684 -3.33 1 97.94 62 VAL B CA 1
ATOM 1404 C C . VAL B 1 62 ? 8.789 -2.867 -3.422 1 97.94 62 VAL B C 1
ATOM 1406 O O . VAL B 1 62 ? 8.938 -1.847 -2.744 1 97.94 62 VAL B O 1
ATOM 1409 N N . LEU B 1 63 ? 9.695 -3.244 -4.316 1 98.19 63 LEU B N 1
ATOM 1410 C CA . LEU B 1 63 ? 10.953 -2.531 -4.496 1 98.19 63 LEU B CA 1
ATOM 1411 C C . LEU B 1 63 ? 10.711 -1.124 -5.031 1 98.19 63 LEU B C 1
ATOM 1413 O O . LEU B 1 63 ? 11.336 -0.165 -4.574 1 98.19 63 LEU B O 1
ATOM 1417 N N . PHE B 1 64 ? 9.844 -1.041 -5.945 1 98.12 64 PHE B N 1
ATOM 1418 C CA . PHE B 1 64 ? 9.492 0.27 -6.48 1 98.12 64 PHE B CA 1
ATOM 1419 C C . PHE B 1 64 ? 9.023 1.197 -5.367 1 98.12 64 PHE B C 1
ATOM 1421 O O . PHE B 1 64 ? 9.516 2.316 -5.23 1 98.12 64 PHE B O 1
ATOM 1428 N N . HIS B 1 65 ? 8.086 0.785 -4.574 1 98.56 65 HIS B N 1
ATOM 1429 C CA . HIS B 1 65 ? 7.508 1.628 -3.537 1 98.56 65 HIS B CA 1
ATOM 1430 C C . HIS B 1 65 ? 8.562 2.057 -2.521 1 98.56 65 HIS B C 1
ATOM 1432 O O . HIS B 1 65 ? 8.656 3.238 -2.18 1 98.56 65 HIS B O 1
ATOM 1438 N N . LYS B 1 66 ? 9.367 1.14 -2.082 1 98.5 66 LYS B N 1
ATOM 1439 C CA . LYS B 1 66 ? 10.352 1.431 -1.044 1 98.5 66 LYS B CA 1
ATOM 1440 C C . LYS B 1 66 ? 11.469 2.324 -1.578 1 98.5 66 LYS B C 1
ATOM 1442 O O . LYS B 1 66 ? 11.938 3.223 -0.878 1 98.5 66 LYS B O 1
ATOM 1447 N N . LEU B 1 67 ? 11.844 2.047 -2.754 1 98.44 67 LEU B N 1
ATOM 1448 C CA . LEU B 1 67 ? 12.875 2.875 -3.367 1 98.44 67 LEU B CA 1
ATOM 1449 C C . LEU B 1 67 ? 12.359 4.289 -3.609 1 98.44 67 LEU B C 1
ATOM 1451 O O . LEU B 1 67 ? 13.047 5.266 -3.299 1 98.44 67 LEU B O 1
ATOM 1455 N N . ALA B 1 68 ? 11.188 4.387 -4.18 1 98.38 68 ALA B N 1
ATOM 1456 C CA . ALA B 1 68 ? 10.602 5.695 -4.469 1 98.38 68 ALA B CA 1
ATOM 1457 C C . ALA B 1 68 ? 10.375 6.488 -3.186 1 98.38 68 ALA B C 1
ATOM 1459 O O . ALA B 1 68 ? 10.688 7.68 -3.121 1 98.38 68 ALA B O 1
ATOM 1460 N N . VAL B 1 69 ? 9.859 5.875 -2.148 1 97.69 69 VAL B N 1
ATOM 1461 C CA . VAL B 1 69 ? 9.648 6.535 -0.865 1 97.69 69 VAL B CA 1
ATOM 1462 C C . VAL B 1 69 ? 10.992 7.008 -0.299 1 97.69 69 VAL B C 1
ATOM 1464 O O . VAL B 1 69 ? 11.094 8.125 0.218 1 97.69 69 VAL B O 1
ATOM 1467 N N . THR B 1 70 ? 11.984 6.141 -0.406 1 97.75 70 THR B N 1
ATOM 1468 C CA . THR B 1 70 ? 13.32 6.484 0.073 1 97.75 70 THR B CA 1
ATOM 1469 C C . THR B 1 70 ? 13.852 7.719 -0.648 1 97.75 70 THR B C 1
ATOM 1471 O O . THR B 1 70 ? 14.258 8.688 -0.008 1 97.75 70 THR B O 1
ATOM 1474 N N . LEU B 1 71 ? 13.766 7.715 -1.922 1 97.81 71 LEU B N 1
ATOM 1475 C CA . LEU B 1 71 ? 14.336 8.797 -2.723 1 97.81 71 LEU B CA 1
ATOM 1476 C C . LEU B 1 71 ? 13.547 10.086 -2.527 1 97.81 71 LEU B C 1
ATOM 1478 O O . LEU B 1 71 ? 14.141 11.164 -2.412 1 97.81 71 LEU B O 1
ATOM 1482 N N . PHE B 1 72 ? 12.281 10.055 -2.482 1 96.44 72 PHE B N 1
ATOM 1483 C CA . PHE B 1 72 ? 11.461 11.242 -2.289 1 96.44 72 PHE B CA 1
ATOM 1484 C C . PHE B 1 72 ? 11.711 11.852 -0.914 1 96.44 72 PHE B C 1
ATOM 1486 O O . PHE B 1 72 ? 11.953 13.055 -0.797 1 96.44 72 PHE B O 1
ATOM 1493 N N . ASN B 1 73 ? 11.68 11.008 0.058 1 95.38 73 ASN B N 1
ATOM 1494 C CA . ASN B 1 73 ? 11.898 11.547 1.396 1 95.38 73 ASN B CA 1
ATOM 1495 C C . ASN B 1 73 ? 13.32 12.07 1.571 1 95.38 73 ASN B C 1
ATOM 1497 O O . ASN B 1 73 ? 13.547 13.039 2.291 1 95.38 73 ASN B O 1
ATOM 1501 N N . ALA B 1 74 ? 14.289 11.43 0.929 1 96 74 ALA B N 1
ATOM 1502 C CA . ALA B 1 74 ? 15.664 11.922 0.971 1 96 74 ALA B CA 1
ATOM 1503 C C . ALA B 1 74 ? 15.742 13.352 0.442 1 96 74 ALA B C 1
ATOM 1505 O O . ALA B 1 74 ? 16.547 14.156 0.931 1 96 74 ALA B O 1
ATOM 1506 N N . SER B 1 75 ? 14.875 13.695 -0.479 1 94.44 75 SER B N 1
ATOM 1507 C CA . SER B 1 75 ? 14.891 15.023 -1.093 1 94.44 75 SER B CA 1
ATOM 1508 C C . SER B 1 75 ? 14.305 16.078 -0.16 1 94.44 75 SER B C 1
ATOM 1510 O O . SER B 1 75 ? 14.438 17.266 -0.405 1 94.44 75 SER B O 1
ATOM 1512 N N . PHE B 1 76 ? 13.695 15.609 0.924 1 92.12 76 PHE B N 1
ATOM 1513 C CA . PHE B 1 76 ? 13.062 16.547 1.843 1 92.12 76 PHE B CA 1
ATOM 1514 C C . PHE B 1 76 ? 13.82 16.609 3.162 1 92.12 76 PHE B C 1
ATOM 1516 O O . PHE B 1 76 ? 13.375 17.25 4.113 1 92.12 76 PHE B O 1
ATOM 1523 N N . ILE B 1 77 ? 14.883 15.969 3.248 1 91.44 77 ILE B N 1
ATOM 1524 C CA . ILE B 1 77 ? 15.672 16.016 4.48 1 91.44 77 ILE B CA 1
ATOM 1525 C C . ILE B 1 77 ? 16.031 17.469 4.797 1 91.44 77 ILE B C 1
ATOM 1527 O O . ILE B 1 77 ? 16.484 18.203 3.916 1 91.44 77 ILE B O 1
ATOM 1531 N N . GLY B 1 78 ? 15.844 17.875 6.02 1 87.62 78 GLY B N 1
ATOM 1532 C CA . GLY B 1 78 ? 16.156 19.234 6.43 1 87.62 78 GLY B CA 1
ATOM 1533 C C . GLY B 1 78 ? 14.969 20.172 6.348 1 87.62 78 GLY B C 1
ATOM 1534 O O . GLY B 1 78 ? 15.047 21.312 6.789 1 87.62 78 GLY B O 1
ATOM 1535 N N . THR B 1 79 ? 13.859 19.625 5.715 1 84.5 79 THR B N 1
ATOM 1536 C CA . THR B 1 79 ? 12.695 20.484 5.539 1 84.5 79 THR B CA 1
ATOM 1537 C C . THR B 1 79 ? 11.805 20.438 6.773 1 84.5 79 THR B C 1
ATOM 1539 O O . THR B 1 79 ? 10.969 21.328 6.969 1 84.5 79 THR B O 1
ATOM 1542 N N . VAL B 1 80 ? 11.844 19.438 7.496 1 76.06 80 VAL B N 1
ATOM 1543 C CA . VAL B 1 80 ? 11.031 19.328 8.703 1 76.06 80 VAL B CA 1
ATOM 1544 C C . VAL B 1 80 ? 11.875 19.688 9.93 1 76.06 80 VAL B C 1
ATOM 1546 O O . VAL B 1 80 ? 12.961 19.156 10.125 1 76.06 80 VAL B O 1
ATOM 1549 N N . THR B 1 81 ? 11.266 20.781 10.547 1 73.75 81 THR B N 1
ATOM 1550 C CA . THR B 1 81 ? 11.945 21.297 11.734 1 73.75 81 THR B CA 1
ATOM 1551 C C . THR B 1 81 ? 11.344 20.703 13 1 73.75 81 THR B C 1
ATOM 1553 O O . THR B 1 81 ? 10.188 20.281 13.008 1 73.75 81 THR B O 1
ATOM 1556 N N . GLY B 1 82 ? 12.273 20.172 13.984 1 69.5 82 GLY B N 1
ATOM 1557 C CA . GLY B 1 82 ? 11.797 19.625 15.242 1 69.5 82 GLY B CA 1
ATOM 1558 C C . GLY B 1 82 ? 12.398 18.281 15.578 1 69.5 82 GLY B C 1
ATOM 1559 O O . GLY B 1 82 ? 13.32 17.812 14.898 1 69.5 82 GLY B O 1
ATOM 1560 N N . PRO B 1 83 ? 11.766 17.766 16.594 1 72.38 83 PRO B N 1
ATOM 1561 C CA . PRO B 1 83 ? 12.305 16.484 17.031 1 72.38 83 PRO B CA 1
ATOM 1562 C C . PRO B 1 83 ? 12.102 15.375 15.992 1 72.38 83 PRO B C 1
ATOM 1564 O O . PRO B 1 83 ? 11.109 15.391 15.266 1 72.38 83 PRO B O 1
ATOM 1567 N N . VAL B 1 84 ? 13.008 14.664 15.93 1 72.06 84 VAL B N 1
ATOM 1568 C CA . VAL B 1 84 ? 12.977 13.562 14.977 1 72.06 84 VAL B CA 1
ATOM 1569 C C . VAL B 1 84 ? 11.93 12.539 15.398 1 72.06 84 VAL B C 1
ATOM 1571 O O . VAL B 1 84 ? 12.086 11.867 16.422 1 72.06 84 VAL B O 1
ATOM 1574 N N . ARG B 1 85 ? 10.797 12.531 14.664 1 78.5 85 ARG B N 1
ATOM 1575 C CA . ARG B 1 85 ? 9.711 11.586 14.906 1 78.5 85 ARG B CA 1
ATOM 1576 C C . ARG B 1 85 ? 9.508 10.664 13.711 1 78.5 85 ARG B C 1
ATOM 1578 O O . ARG B 1 85 ? 10.281 10.703 12.758 1 78.5 85 ARG B O 1
ATOM 1585 N N . SER B 1 86 ? 8.539 9.711 13.797 1 77.56 86 SER B N 1
ATOM 1586 C CA . SER B 1 86 ? 8.281 8.719 12.766 1 77.56 86 SER B CA 1
ATOM 1587 C C . SER B 1 86 ? 7.918 9.383 11.438 1 77.56 86 SER B C 1
ATOM 1589 O O . SER B 1 86 ? 8.062 8.781 10.375 1 77.56 86 SER B O 1
ATOM 1591 N N . ASP B 1 87 ? 7.566 10.609 11.516 1 81.44 87 ASP B N 1
ATOM 1592 C CA . ASP B 1 87 ? 7.184 11.32 10.297 1 81.44 87 ASP B CA 1
ATOM 1593 C C . ASP B 1 87 ? 8.312 12.219 9.805 1 81.44 87 ASP B C 1
ATOM 1595 O O . ASP B 1 87 ? 8.109 13.047 8.914 1 81.44 87 ASP B O 1
ATOM 1599 N N . ASN B 1 88 ? 9.5 12.023 10.344 1 89.94 88 ASN B N 1
ATOM 1600 C CA . ASN B 1 88 ? 10.703 12.719 9.898 1 89.94 88 ASN B CA 1
ATOM 1601 C C . ASN B 1 88 ? 11.273 12.094 8.625 1 89.94 88 ASN B C 1
ATOM 1603 O O . ASN B 1 88 ? 11.438 10.875 8.555 1 89.94 88 ASN B O 1
ATOM 1607 N N . PRO B 1 89 ? 11.531 12.969 7.629 1 94.12 89 PRO B N 1
ATOM 1608 C CA . PRO B 1 89 ? 12.047 12.445 6.359 1 94.12 89 PRO B CA 1
ATOM 1609 C C . PRO B 1 89 ? 13.336 11.648 6.527 1 94.12 89 PRO B C 1
ATOM 1611 O O . PRO B 1 89 ? 13.555 10.664 5.816 1 94.12 89 PRO B O 1
ATOM 1614 N N . LEU B 1 90 ? 14.211 12.055 7.441 1 93.44 90 LEU B N 1
ATOM 1615 C CA . LEU B 1 90 ? 15.461 11.336 7.68 1 93.44 90 LEU B CA 1
ATOM 1616 C C . LEU B 1 90 ? 15.188 9.922 8.18 1 93.44 90 LEU B C 1
ATOM 1618 O O . LEU B 1 90 ? 15.805 8.961 7.707 1 93.44 90 LEU B O 1
ATOM 1622 N N . VAL B 1 91 ? 14.32 9.797 9.141 1 93.62 91 VAL B N 1
ATOM 1623 C CA . VAL B 1 91 ? 13.984 8.492 9.711 1 93.62 91 VAL B CA 1
ATOM 1624 C C . VAL B 1 91 ? 13.414 7.582 8.625 1 93.62 91 VAL B C 1
ATOM 1626 O O . VAL B 1 91 ? 13.844 6.438 8.477 1 93.62 91 VAL B O 1
ATOM 1629 N N . VAL B 1 92 ? 12.508 8.07 7.848 1 94.94 92 VAL B N 1
ATOM 1630 C CA . VAL B 1 92 ? 11.844 7.281 6.809 1 94.94 92 VAL B CA 1
ATOM 1631 C C . VAL B 1 92 ? 12.852 6.898 5.73 1 94.94 92 VAL B C 1
ATOM 1633 O O . VAL B 1 92 ? 12.828 5.777 5.215 1 94.94 92 VAL B O 1
ATOM 1636 N N . THR B 1 93 ? 13.734 7.836 5.375 1 96.06 93 THR B N 1
ATOM 1637 C CA . THR B 1 93 ? 14.773 7.555 4.387 1 96.06 93 THR B CA 1
ATOM 1638 C C . THR B 1 93 ? 15.648 6.387 4.832 1 96.06 93 THR B C 1
ATOM 1640 O O . THR B 1 93 ? 15.938 5.484 4.043 1 96.06 93 THR B O 1
ATOM 1643 N N . VAL B 1 94 ? 16.016 6.359 6.09 1 95.81 94 VAL B N 1
ATOM 1644 C CA . VAL B 1 94 ? 16.891 5.309 6.609 1 95.81 94 VAL B CA 1
ATOM 1645 C C . VAL B 1 94 ? 16.125 3.99 6.676 1 95.81 94 VAL B C 1
ATOM 1647 O O . VAL B 1 94 ? 16.609 2.959 6.199 1 95.81 94 VAL B O 1
ATOM 1650 N N . VAL B 1 95 ? 14.938 3.994 7.262 1 95.88 95 VAL B N 1
ATOM 1651 C CA . VAL B 1 95 ? 14.148 2.781 7.449 1 95.88 95 VAL B CA 1
ATOM 1652 C C . VAL B 1 95 ? 13.812 2.17 6.09 1 95.88 95 VAL B C 1
ATOM 1654 O O . VAL B 1 95 ? 14.07 0.985 5.855 1 95.88 95 VAL B O 1
ATOM 1657 N N . ASP B 1 96 ? 13.281 2.932 5.152 1 97.56 96 ASP B N 1
ATOM 1658 C CA . ASP B 1 96 ? 12.914 2.408 3.842 1 97.56 96 ASP B CA 1
ATOM 1659 C C . ASP B 1 96 ? 14.148 2.072 3.014 1 97.56 96 ASP B C 1
ATOM 1661 O O . ASP B 1 96 ? 14.133 1.139 2.209 1 97.56 96 ASP B O 1
ATOM 1665 N N . GLY B 1 97 ? 15.172 2.84 3.236 1 97.5 97 GLY B N 1
ATOM 1666 C CA . GLY B 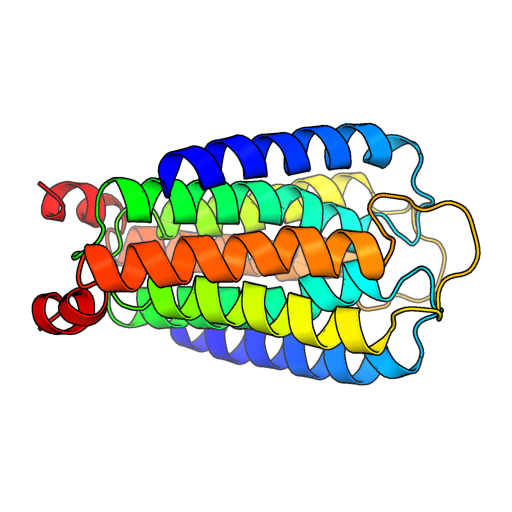1 97 ? 16.422 2.48 2.588 1 97.5 97 GLY B CA 1
ATOM 1667 C C . GLY B 1 97 ? 16.922 1.094 2.963 1 97.5 97 GLY B C 1
ATOM 1668 O O . GLY B 1 97 ? 17.359 0.334 2.104 1 97.5 97 GLY B O 1
ATOM 1669 N N . VAL B 1 98 ? 16.875 0.81 4.215 1 97.19 98 VAL B N 1
ATOM 1670 C CA . VAL B 1 98 ? 17.234 -0.519 4.691 1 97.19 98 VAL B CA 1
ATOM 1671 C C . VAL B 1 98 ? 16.328 -1.566 4.062 1 97.19 98 VAL B C 1
ATOM 1673 O O . VAL B 1 98 ? 16.781 -2.623 3.627 1 97.19 98 VAL B O 1
ATOM 1676 N N . LEU B 1 99 ? 15.023 -1.288 3.998 1 97.88 99 LEU B N 1
ATOM 1677 C CA . LEU B 1 99 ? 14.086 -2.215 3.375 1 97.88 99 LEU B CA 1
ATOM 1678 C C . LEU B 1 99 ? 14.445 -2.457 1.914 1 97.88 99 LEU B C 1
ATOM 1680 O O . LEU B 1 99 ? 14.344 -3.582 1.423 1 97.88 99 LEU B O 1
ATOM 1684 N N . VAL B 1 100 ? 14.875 -1.435 1.237 1 98.19 100 VAL B N 1
ATOM 1685 C CA . VAL B 1 100 ? 15.273 -1.565 -0.16 1 98.19 100 VAL B CA 1
ATOM 1686 C C . VAL B 1 100 ? 16.453 -2.529 -0.274 1 98.19 100 VAL B C 1
ATOM 1688 O O . VAL B 1 100 ? 16.422 -3.463 -1.078 1 98.19 100 VAL B O 1
ATOM 1691 N N . VAL B 1 101 ? 17.469 -2.344 0.539 1 98.06 101 VAL B N 1
ATOM 1692 C CA . VAL B 1 101 ? 18.688 -3.131 0.468 1 98.06 101 VAL B CA 1
ATOM 1693 C C . VAL B 1 101 ? 18.391 -4.594 0.783 1 98.06 101 VAL B C 1
ATOM 1695 O O . VAL B 1 101 ? 18.781 -5.492 0.04 1 98.06 101 VAL B O 1
ATOM 1698 N N . VAL B 1 102 ? 17.656 -4.797 1.831 1 98 102 VAL B N 1
ATOM 1699 C CA . VAL B 1 102 ? 17.359 -6.16 2.252 1 98 102 VAL B CA 1
ATOM 1700 C C . VAL B 1 102 ? 16.484 -6.844 1.201 1 98 102 VAL B C 1
ATOM 1702 O O . VAL B 1 102 ? 16.719 -8.008 0.853 1 98 102 VAL B O 1
ATOM 1705 N N . THR B 1 103 ? 15.484 -6.184 0.689 1 97.69 103 THR B N 1
ATOM 1706 C CA . THR B 1 103 ? 14.594 -6.758 -0.312 1 97.69 103 THR B CA 1
ATOM 1707 C C . THR B 1 103 ? 15.352 -7.062 -1.601 1 97.69 103 THR B C 1
ATOM 1709 O O . THR B 1 103 ? 15.148 -8.117 -2.209 1 97.69 103 THR B O 1
ATOM 1712 N N . LEU B 1 104 ? 16.203 -6.125 -1.981 1 97.88 104 LEU B N 1
ATOM 1713 C CA . LEU B 1 104 ? 17 -6.344 -3.188 1 97.88 104 LEU B CA 1
ATOM 1714 C C . LEU B 1 104 ? 17.922 -7.555 -3.025 1 97.88 104 LEU B C 1
ATOM 1716 O O . LEU B 1 104 ? 18.047 -8.367 -3.945 1 97.88 104 LEU B O 1
ATOM 1720 N N . MET B 1 105 ? 18.516 -7.613 -1.922 1 98 105 MET B N 1
ATOM 1721 C CA . MET B 1 105 ? 19.375 -8.766 -1.647 1 98 105 MET B CA 1
ATOM 1722 C C . MET B 1 105 ? 18.578 -10.062 -1.712 1 98 105 MET B C 1
ATOM 1724 O O . MET B 1 105 ? 19 -11.031 -2.34 1 98 105 MET B O 1
ATOM 1728 N N . ALA B 1 106 ? 17.453 -10.117 -1.056 1 97.56 106 ALA B N 1
ATOM 1729 C CA . ALA B 1 106 ? 16.609 -11.305 -1.077 1 97.56 106 ALA B CA 1
ATOM 1730 C C . ALA B 1 106 ? 16.156 -11.633 -2.498 1 97.56 106 ALA B C 1
ATOM 1732 O O . ALA B 1 106 ? 16.094 -12.805 -2.881 1 97.56 106 ALA B O 1
ATOM 1733 N N . TYR B 1 107 ? 15.844 -10.602 -3.258 1 96.81 107 TYR B N 1
ATOM 1734 C CA . TYR B 1 107 ? 15.438 -10.75 -4.648 1 96.81 107 TYR B CA 1
ATOM 1735 C C . TYR B 1 107 ? 16.516 -11.469 -5.461 1 96.81 107 TYR B C 1
ATOM 1737 O O . TYR B 1 107 ? 16.219 -12.398 -6.211 1 96.81 107 TYR B O 1
ATOM 1745 N N . VAL B 1 108 ? 17.688 -11.055 -5.301 1 96.56 108 VAL B N 1
ATOM 1746 C CA . VAL B 1 108 ? 18.797 -11.617 -6.047 1 96.56 108 VAL B CA 1
ATOM 1747 C C . VAL B 1 108 ? 19.094 -13.031 -5.547 1 96.56 108 VAL B C 1
ATOM 1749 O O . VAL B 1 108 ? 19.25 -13.961 -6.344 1 96.56 108 VAL B O 1
ATOM 1752 N N . LEU B 1 109 ? 19.141 -13.242 -4.262 1 96.12 109 LEU B N 1
ATOM 1753 C CA . LEU B 1 109 ? 19.484 -14.531 -3.666 1 96.12 109 LEU B CA 1
ATOM 1754 C C . LEU B 1 109 ? 18.469 -15.602 -4.035 1 96.12 109 LEU B C 1
ATOM 1756 O O . LEU B 1 109 ? 18.828 -16.766 -4.207 1 96.12 109 LEU B O 1
ATOM 1760 N N . THR B 1 110 ? 17.219 -15.234 -4.168 1 94.88 110 THR B N 1
ATOM 1761 C CA . THR B 1 110 ? 16.172 -16.219 -4.445 1 94.88 110 THR B CA 1
ATOM 1762 C C . THR B 1 110 ? 15.875 -16.281 -5.938 1 94.88 110 THR B C 1
ATOM 1764 O O . THR B 1 110 ? 15.078 -17.109 -6.383 1 94.88 110 THR B O 1
ATOM 1767 N N . ARG B 1 111 ? 16.547 -15.398 -6.691 1 94.94 111 ARG B N 1
ATOM 1768 C CA . ARG B 1 111 ? 16.266 -15.281 -8.117 1 94.94 111 ARG B CA 1
ATOM 1769 C C . ARG B 1 111 ? 14.789 -14.969 -8.359 1 94.94 111 ARG B C 1
ATOM 1771 O O . ARG B 1 111 ? 14.133 -15.633 -9.172 1 94.94 111 ARG B O 1
ATOM 1778 N N . GLY B 1 112 ? 14.406 -13.852 -7.699 1 92.56 112 GLY B N 1
ATOM 1779 C CA . GLY B 1 112 ? 13 -13.477 -7.727 1 92.56 112 GLY B CA 1
ATOM 1780 C C . GLY B 1 112 ? 12.484 -13.195 -9.125 1 92.56 112 GLY B C 1
ATOM 1781 O O . GLY B 1 112 ? 11.297 -13.352 -9.398 1 92.56 112 GLY B O 1
ATOM 1782 N N . TRP B 1 113 ? 13.414 -12.875 -10.094 1 92.44 113 TRP B N 1
ATOM 1783 C CA . TRP B 1 113 ? 13.008 -12.555 -11.461 1 92.44 113 TRP B CA 1
ATOM 1784 C C . TRP B 1 113 ? 12.469 -13.797 -12.164 1 92.44 113 TRP B C 1
ATOM 1786 O O . TRP B 1 113 ? 11.805 -13.688 -13.195 1 92.44 113 TRP B O 1
ATOM 1796 N N . ARG B 1 114 ? 12.602 -14.969 -11.664 1 91.25 114 ARG B N 1
ATOM 1797 C CA . ARG B 1 114 ? 12.133 -16.203 -12.281 1 91.25 114 ARG B CA 1
ATOM 1798 C C . ARG B 1 114 ? 10.625 -16.359 -12.102 1 91.25 114 ARG B C 1
ATOM 1800 O O . ARG B 1 114 ? 10.008 -17.203 -12.758 1 91.25 114 ARG B O 1
ATOM 1807 N N . ALA B 1 115 ? 10.102 -15.617 -11.211 1 89.44 115 ALA B N 1
ATOM 1808 C CA . ALA B 1 115 ? 8.648 -15.664 -11.031 1 89.44 115 ALA B CA 1
ATOM 1809 C C . ALA B 1 115 ? 7.926 -15.328 -12.336 1 89.44 115 ALA B C 1
ATOM 1811 O O . ALA B 1 115 ? 6.82 -15.82 -12.578 1 89.44 115 ALA B O 1
ATOM 1812 N N . TRP B 1 116 ? 8.539 -14.539 -13.188 1 89.12 116 TRP B N 1
ATOM 1813 C CA . TRP B 1 116 ? 7.93 -14.133 -14.453 1 89.12 116 TRP B CA 1
ATOM 1814 C C . TRP B 1 116 ? 7.883 -15.297 -15.43 1 89.12 116 TRP B C 1
ATOM 1816 O O . TRP B 1 116 ? 7.086 -15.297 -16.375 1 89.12 116 TRP B O 1
ATOM 1826 N N . SER B 1 117 ? 8.719 -16.266 -15.25 1 83.94 117 SER B N 1
ATOM 1827 C CA . SER B 1 117 ? 8.758 -17.422 -16.125 1 83.94 117 SER B CA 1
ATOM 1828 C C . SER B 1 117 ? 7.73 -18.469 -15.703 1 83.94 117 SER B C 1
ATOM 1830 O O . SER B 1 117 ? 7.242 -19.234 -16.531 1 83.94 117 SER B O 1
ATOM 1832 N N . HIS B 1 118 ? 7.422 -18.516 -14.484 1 67.75 118 HIS B N 1
ATOM 1833 C CA . HIS B 1 118 ? 6.418 -19.469 -14.016 1 67.75 118 HIS B CA 1
ATOM 1834 C C . HIS B 1 118 ? 5.012 -19.016 -14.391 1 67.75 118 HIS B C 1
ATOM 1836 O O . HIS B 1 118 ? 4.094 -19.828 -14.477 1 67.75 118 HIS B O 1
ATOM 1842 N N . GLY B 1 119 ? 4.898 -17.828 -14.406 1 57.81 119 GLY B N 1
ATOM 1843 C CA . GLY B 1 119 ? 3.598 -17.297 -14.781 1 57.81 119 GLY B CA 1
ATOM 1844 C C . GLY B 1 119 ? 3.223 -17.594 -16.219 1 57.81 119 GLY B C 1
ATOM 1845 O O . GLY B 1 119 ? 2.074 -17.391 -16.625 1 57.81 119 GLY B O 1
ATOM 1846 N N . ARG B 1 120 ? 4.18 -18.156 -17.016 1 50.94 120 ARG B N 1
ATOM 1847 C CA . ARG B 1 120 ? 3.904 -18.578 -18.391 1 50.94 120 ARG B CA 1
ATOM 1848 C C . ARG B 1 120 ? 3.404 -20.016 -18.438 1 50.94 120 ARG B C 1
ATOM 1850 O O . ARG B 1 120 ? 3.764 -20.828 -17.578 1 50.94 120 ARG B O 1
#